Protein AF-A0A6P2ADD8-F1 (afdb_monomer_lite)

Structure (mmCIF, N/CA/C/O backbone):
data_AF-A0A6P2ADD8-F1
#
_entry.id   AF-A0A6P2ADD8-F1
#
loop_
_atom_site.group_PDB
_atom_site.id
_atom_site.type_symbol
_atom_site.label_atom_id
_atom_site.label_alt_id
_atom_site.label_comp_id
_atom_site.label_asym_id
_atom_site.label_entity_id
_atom_site.label_seq_id
_atom_site.pdbx_PDB_ins_code
_atom_site.Cartn_x
_atom_site.Cartn_y
_atom_site.Cartn_z
_atom_site.occupancy
_atom_site.B_iso_or_equiv
_atom_site.auth_seq_id
_atom_site.auth_comp_id
_atom_site.auth_asym_id
_atom_site.auth_atom_id
_atom_site.pdbx_PDB_model_num
ATOM 1 N N . MET A 1 1 ? 33.249 -9.195 16.498 1.00 42.56 1 MET A N 1
ATOM 2 C CA . MET A 1 1 ? 32.021 -8.525 15.999 1.00 42.56 1 MET A CA 1
ATOM 3 C C . MET A 1 1 ? 30.922 -8.702 17.032 1.00 42.56 1 MET A C 1
ATOM 5 O O . MET A 1 1 ? 30.836 -9.790 17.589 1.00 42.56 1 MET A O 1
ATOM 9 N N . SER A 1 2 ? 30.112 -7.681 17.341 1.00 43.19 2 SER A N 1
ATOM 10 C CA . SER A 1 2 ? 29.027 -7.894 18.307 1.00 43.19 2 SER A CA 1
ATOM 11 C C . SER A 1 2 ? 27.976 -8.811 17.675 1.00 43.19 2 SER A C 1
ATOM 13 O O . SER A 1 2 ? 27.407 -8.505 16.627 1.00 43.19 2 SER A O 1
ATOM 15 N N . ASN A 1 3 ? 27.742 -9.954 18.319 1.00 43.88 3 ASN A N 1
ATOM 16 C CA . ASN A 1 3 ? 26.771 -10.980 17.923 1.00 43.88 3 ASN A CA 1
ATOM 17 C C . ASN A 1 3 ? 25.385 -10.360 17.605 1.00 43.88 3 ASN A C 1
ATOM 19 O O . ASN A 1 3 ? 24.678 -10.784 16.699 1.00 43.88 3 ASN A O 1
ATOM 23 N N . LYS A 1 4 ? 25.076 -9.222 18.245 1.00 39.25 4 LYS A N 1
ATOM 24 C CA . LYS A 1 4 ? 23.881 -8.395 18.035 1.00 39.25 4 LYS A CA 1
ATOM 25 C C . LYS A 1 4 ? 23.697 -7.850 16.611 1.00 39.25 4 LYS A C 1
ATOM 27 O O . LYS A 1 4 ? 22.555 -7.754 16.177 1.00 39.25 4 LYS A O 1
ATOM 32 N N . LEU A 1 5 ? 24.749 -7.457 15.883 1.00 38.44 5 LEU A N 1
ATOM 33 C CA . LEU A 1 5 ? 24.585 -6.881 14.534 1.00 38.44 5 LEU A CA 1
ATOM 34 C C . LEU A 1 5 ? 24.259 -7.967 13.501 1.00 38.44 5 LEU A C 1
ATOM 36 O O . LEU A 1 5 ? 23.339 -7.795 12.703 1.00 38.44 5 LEU A O 1
ATOM 40 N N . VAL A 1 6 ? 24.956 -9.102 13.579 1.00 37.69 6 VAL A N 1
ATOM 41 C CA . VAL A 1 6 ? 24.707 -10.285 12.742 1.00 37.69 6 VAL A CA 1
ATOM 42 C C . VAL A 1 6 ? 23.327 -10.867 13.046 1.00 37.69 6 VAL A C 1
ATOM 44 O O . VAL A 1 6 ? 22.561 -11.131 12.127 1.00 37.69 6 VAL A O 1
ATOM 47 N N . GLN A 1 7 ? 22.945 -10.945 14.323 1.00 33.62 7 GLN A N 1
ATOM 48 C CA . GLN A 1 7 ? 21.612 -11.383 14.737 1.00 33.62 7 GLN A CA 1
ATOM 49 C C . GLN A 1 7 ? 20.509 -10.419 14.267 1.00 33.62 7 GLN A C 1
ATOM 51 O O . GLN A 1 7 ? 19.447 -10.866 13.858 1.00 33.62 7 GLN A O 1
ATOM 56 N N . LYS A 1 8 ? 20.757 -9.102 14.236 1.00 37.22 8 LYS A N 1
ATOM 57 C CA . LYS A 1 8 ? 19.802 -8.097 13.727 1.00 37.22 8 LYS A CA 1
ATOM 58 C C . LYS A 1 8 ? 19.642 -8.138 12.203 1.00 37.22 8 LYS A C 1
ATOM 60 O O . LYS A 1 8 ? 18.563 -7.831 11.702 1.00 37.22 8 LYS A O 1
ATOM 65 N N . ILE A 1 9 ? 20.695 -8.515 11.476 1.00 38.59 9 ILE A N 1
ATOM 66 C CA . ILE A 1 9 ? 20.648 -8.778 10.030 1.00 38.59 9 ILE A CA 1
ATOM 67 C C . ILE A 1 9 ? 19.927 -10.110 9.769 1.00 38.59 9 ILE A C 1
ATOM 69 O O . ILE A 1 9 ? 19.008 -10.141 8.961 1.00 38.59 9 ILE A O 1
ATOM 73 N N . SER A 1 10 ? 20.246 -11.168 10.519 1.00 31.08 10 SER A N 1
ATOM 74 C CA . SER A 1 10 ? 19.599 -12.486 10.421 1.00 31.08 10 SER A CA 1
ATOM 75 C C . SER A 1 10 ? 18.105 -12.436 10.762 1.00 31.08 10 SER A C 1
ATOM 77 O O . SER A 1 10 ? 17.291 -12.936 9.999 1.00 31.08 10 SER A O 1
ATOM 79 N N . LEU A 1 11 ? 17.707 -11.731 11.829 1.00 32.97 11 LEU A N 1
ATOM 80 C CA . LEU A 1 11 ? 16.297 -11.507 12.190 1.00 32.97 11 LEU A CA 1
ATOM 81 C C . LEU A 1 11 ? 15.537 -10.697 11.130 1.00 32.97 11 LEU A C 1
ATOM 83 O O . LEU A 1 11 ? 14.351 -10.922 10.921 1.00 32.97 11 LEU A O 1
ATOM 87 N N . ARG A 1 12 ? 16.211 -9.770 10.433 1.00 38.00 12 ARG A N 1
ATOM 88 C CA . ARG A 1 12 ? 15.629 -9.080 9.271 1.00 38.00 12 ARG A CA 1
ATOM 89 C C . ARG A 1 12 ? 15.464 -10.013 8.076 1.00 38.00 12 ARG A C 1
ATOM 91 O O . ARG A 1 12 ? 14.517 -9.832 7.331 1.00 38.00 12 ARG A O 1
ATOM 98 N N . LEU A 1 13 ? 16.348 -10.988 7.893 1.00 35.84 13 LEU A N 1
ATOM 99 C CA . LEU A 1 13 ? 16.267 -11.971 6.808 1.00 35.84 13 LEU A CA 1
ATOM 100 C C . LEU A 1 13 ? 15.272 -13.108 7.104 1.00 35.84 13 LEU A C 1
ATOM 102 O O . LEU A 1 13 ? 14.722 -13.679 6.170 1.00 35.84 13 LEU A O 1
ATOM 106 N N . GLN A 1 14 ? 15.029 -13.419 8.381 1.00 32.00 14 GLN A N 1
ATOM 107 C CA . GLN A 1 14 ? 14.191 -14.538 8.838 1.00 32.00 14 GLN A CA 1
ATOM 108 C C . GLN A 1 14 ? 12.729 -14.162 9.140 1.00 32.00 14 GLN A C 1
ATOM 110 O O . GLN A 1 14 ? 11.928 -15.042 9.429 1.00 32.00 14 GLN A O 1
ATOM 115 N N . GLY A 1 15 ? 12.349 -12.884 9.054 1.00 35.59 15 GLY A N 1
ATOM 116 C CA . GLY A 1 15 ? 10.972 -12.460 9.314 1.00 35.59 15 GLY A CA 1
ATOM 117 C C . GLY A 1 15 ? 10.724 -11.009 8.927 1.00 35.59 15 GLY A C 1
ATOM 118 O O . GLY A 1 15 ? 10.666 -10.125 9.781 1.00 35.59 15 GLY A O 1
ATOM 119 N N . TYR A 1 16 ? 10.517 -10.749 7.636 1.00 36.06 16 TYR A N 1
ATOM 120 C CA . TYR A 1 16 ? 9.997 -9.463 7.142 1.00 36.06 16 TYR A CA 1
ATOM 121 C C . TYR A 1 16 ? 8.472 -9.337 7.350 1.00 36.06 16 TYR A C 1
ATOM 123 O O . TYR A 1 16 ? 7.783 -8.700 6.556 1.00 36.06 16 TYR A O 1
ATOM 131 N N . ASP A 1 17 ? 7.960 -9.949 8.424 1.00 43.16 17 ASP A N 1
ATOM 132 C CA . ASP A 1 17 ? 6.577 -10.427 8.526 1.00 43.16 17 ASP A CA 1
ATOM 133 C C . ASP A 1 17 ? 5.781 -9.843 9.701 1.00 43.16 17 ASP A C 1
ATOM 135 O O . ASP A 1 17 ? 4.683 -10.289 10.003 1.00 43.16 17 ASP A O 1
ATOM 139 N N . SER A 1 18 ? 6.275 -8.784 10.356 1.00 50.72 18 SER A N 1
ATOM 140 C CA . SER A 1 18 ? 5.355 -7.960 11.155 1.00 50.72 18 SER A CA 1
ATOM 141 C C . SER A 1 18 ? 4.700 -6.937 10.237 1.00 50.72 18 SER A C 1
ATOM 143 O O . SER A 1 18 ? 5.147 -5.791 10.114 1.00 50.72 18 SER A O 1
ATOM 145 N N . LEU A 1 19 ? 3.648 -7.373 9.547 1.00 58.69 19 LEU A N 1
ATOM 146 C CA . LEU A 1 19 ? 2.631 -6.469 9.026 1.00 58.69 19 LEU A CA 1
ATOM 147 C C . LEU A 1 19 ? 2.104 -5.684 10.233 1.00 58.69 19 LEU A C 1
ATOM 149 O O . LEU A 1 19 ? 1.460 -6.228 11.122 1.00 58.69 19 LEU A O 1
ATOM 153 N N . LYS A 1 20 ? 2.517 -4.419 10.349 1.00 72.88 20 LYS A N 1
ATOM 154 C CA . LYS A 1 20 ? 2.138 -3.553 11.472 1.00 72.88 20 LYS A CA 1
ATOM 155 C C . LYS A 1 20 ? 0.858 -2.826 11.116 1.00 72.88 20 LYS A C 1
ATOM 157 O O . LYS A 1 20 ? 0.893 -1.621 10.852 1.00 72.88 20 LYS A O 1
ATOM 162 N N . ASP A 1 21 ? -0.221 -3.590 11.052 1.00 88.38 21 ASP A N 1
ATOM 163 C CA . ASP A 1 21 ? -1.559 -3.038 10.901 1.00 88.38 21 ASP A CA 1
ATOM 164 C C . ASP A 1 21 ? -1.863 -2.193 12.134 1.00 88.38 21 ASP A C 1
ATOM 166 O O . ASP A 1 21 ? -1.534 -2.574 13.260 1.00 88.38 21 ASP A O 1
ATOM 170 N N . VAL A 1 22 ? -2.402 -1.001 11.908 1.00 92.06 22 VAL A N 1
ATOM 171 C CA . VAL A 1 22 ? -2.676 -0.037 12.973 1.00 92.06 22 VAL A CA 1
ATOM 172 C C . VAL A 1 22 ? -4.105 -0.242 13.440 1.00 92.06 22 VAL A C 1
ATOM 174 O O . VAL A 1 22 ? -5.012 -0.245 12.616 1.00 92.06 22 VAL A O 1
ATOM 177 N N . VAL A 1 23 ? -4.310 -0.373 14.747 1.00 93.38 23 VAL A N 1
ATOM 178 C CA . VAL A 1 23 ? -5.648 -0.420 15.349 1.00 93.38 23 VAL A CA 1
ATOM 179 C C . VAL A 1 23 ? -5.882 0.839 16.170 1.00 93.38 23 VAL A C 1
ATOM 181 O O . VAL A 1 23 ? -5.011 1.257 16.932 1.00 93.38 23 VAL A O 1
ATOM 184 N N . ILE A 1 24 ? -7.050 1.458 16.010 1.00 92.06 24 ILE A N 1
ATOM 185 C CA . ILE A 1 24 ? -7.461 2.620 16.800 1.00 92.06 24 ILE A CA 1
ATOM 186 C C . ILE A 1 24 ? -8.838 2.323 17.392 1.00 92.06 24 ILE A C 1
ATOM 188 O O . ILE A 1 24 ? -9.859 2.458 16.719 1.00 92.06 24 ILE A O 1
ATOM 192 N N . HIS A 1 25 ? -8.854 1.877 18.649 1.00 92.31 25 HIS A N 1
ATOM 193 C CA . HIS A 1 25 ? -10.072 1.411 19.322 1.00 92.31 25 HIS A CA 1
ATOM 194 C C . HIS A 1 25 ? -11.134 2.502 19.477 1.00 92.31 25 HIS A C 1
ATOM 196 O O . HIS A 1 25 ? -12.312 2.221 19.291 1.00 92.31 25 HIS A O 1
ATOM 202 N N . GLU A 1 26 ? -10.716 3.739 19.754 1.00 90.88 26 GLU A N 1
ATOM 203 C CA . GLU A 1 26 ? -11.613 4.893 19.914 1.00 90.88 26 GLU A CA 1
ATOM 204 C C . GLU A 1 26 ? -12.510 5.116 18.689 1.00 90.88 26 GLU A C 1
ATOM 206 O O . GLU A 1 26 ? -13.702 5.364 18.834 1.00 90.88 26 GLU A O 1
ATOM 211 N N . TYR A 1 27 ? -11.958 4.929 17.487 1.00 91.62 27 TYR A N 1
ATOM 212 C CA . TYR A 1 27 ? -12.681 5.081 16.220 1.00 91.62 27 TYR A CA 1
ATOM 213 C C . TYR A 1 27 ? -13.132 3.745 15.621 1.00 91.62 27 TYR A C 1
ATOM 215 O O . TYR A 1 27 ? -13.651 3.721 14.508 1.00 91.62 27 TYR A O 1
ATOM 223 N N . LYS A 1 28 ? -12.906 2.627 16.326 1.00 94.44 28 LYS A N 1
ATOM 224 C CA . LYS A 1 28 ? -13.161 1.261 15.845 1.00 94.44 28 LYS A CA 1
ATOM 225 C C . LYS A 1 28 ? -12.618 1.015 14.431 1.00 94.44 28 LYS A C 1
ATOM 227 O O . LYS A 1 28 ? -13.332 0.542 13.549 1.00 94.44 28 LYS A O 1
ATOM 232 N N . VAL A 1 29 ? -11.344 1.339 14.200 1.00 95.50 29 VAL A N 1
ATOM 233 C CA . VAL A 1 29 ? -10.699 1.135 12.891 1.00 95.50 29 VAL A CA 1
ATOM 234 C C . VAL A 1 29 ? -9.477 0.241 12.944 1.00 95.50 29 VAL A C 1
ATOM 236 O O . VAL A 1 29 ? -8.711 0.256 13.910 1.00 95.50 29 VAL A O 1
ATOM 239 N N . ILE A 1 30 ? -9.272 -0.487 11.848 1.00 95.62 30 ILE A N 1
ATOM 240 C CA . ILE A 1 30 ? -8.058 -1.241 11.549 1.00 95.62 30 ILE A CA 1
ATOM 241 C C . ILE A 1 30 ? -7.552 -0.781 10.183 1.00 95.62 30 ILE A C 1
ATOM 243 O O . ILE A 1 30 ? -8.253 -0.882 9.180 1.00 95.62 30 ILE A O 1
ATOM 247 N N . TYR A 1 31 ? -6.326 -0.275 10.143 1.00 95.12 31 TYR A N 1
ATOM 248 C CA . TYR A 1 31 ? -5.678 0.206 8.932 1.00 95.12 31 TYR A CA 1
ATOM 249 C C . TYR A 1 31 ? -4.539 -0.728 8.518 1.00 95.12 31 TYR A C 1
ATOM 251 O O . TYR A 1 31 ? -3.503 -0.794 9.193 1.00 95.12 31 TYR A O 1
ATOM 259 N N . PHE A 1 32 ? -4.704 -1.409 7.382 1.00 94.75 32 PHE A N 1
ATOM 260 C CA . PHE A 1 32 ? -3.647 -2.231 6.795 1.00 94.75 32 PHE A CA 1
ATOM 261 C C . PHE A 1 32 ? -2.633 -1.346 6.077 1.00 94.75 32 PHE A C 1
ATOM 263 O O . PHE A 1 32 ? -2.919 -0.686 5.074 1.00 94.75 32 PHE A O 1
ATOM 270 N N . VAL A 1 33 ? -1.412 -1.320 6.606 1.00 92.75 33 VAL A N 1
ATOM 271 C CA . VAL A 1 33 ? -0.391 -0.380 6.143 1.00 92.75 33 VAL A CA 1
ATOM 272 C C . VAL A 1 33 ? 0.345 -0.940 4.933 1.00 92.75 33 VAL A C 1
ATOM 274 O O . VAL A 1 33 ? 1.317 -1.687 5.071 1.00 92.75 33 VAL A O 1
ATOM 277 N N . ILE A 1 34 ? -0.018 -0.457 3.750 1.00 93.88 34 ILE A N 1
ATOM 278 C CA . ILE A 1 34 ? 0.737 -0.709 2.522 1.00 93.88 34 ILE A CA 1
ATOM 279 C C . ILE A 1 34 ? 1.783 0.414 2.332 1.00 93.88 34 ILE A C 1
ATOM 281 O O . ILE A 1 34 ? 1.508 1.602 2.541 1.00 93.88 34 ILE A O 1
ATOM 285 N N . PRO A 1 35 ? 3.052 0.114 2.011 1.00 91.00 35 PRO A N 1
ATOM 286 C CA . PRO A 1 35 ? 4.022 1.156 1.681 1.00 91.00 35 PRO A CA 1
ATOM 287 C C . PRO A 1 35 ? 3.722 1.819 0.331 1.00 91.00 35 PRO A C 1
ATOM 289 O O . PRO A 1 35 ? 3.299 1.153 -0.608 1.00 91.00 35 PRO A O 1
ATOM 292 N N . LYS A 1 36 ? 4.062 3.114 0.218 1.00 90.25 36 LYS A N 1
ATOM 293 C CA . LYS A 1 36 ? 4.041 3.902 -1.038 1.00 90.25 36 LYS A CA 1
ATOM 294 C C . LYS A 1 36 ? 2.650 4.278 -1.584 1.00 90.25 36 LYS A C 1
ATOM 296 O O . LYS A 1 36 ? 2.565 4.828 -2.678 1.00 90.25 36 LYS A O 1
ATOM 301 N N . VAL A 1 37 ? 1.620 4.116 -0.754 1.00 89.94 37 VAL A N 1
ATOM 302 C CA . VAL A 1 37 ? 0.205 4.450 -1.015 1.00 89.94 37 VAL A CA 1
ATOM 303 C C . VAL A 1 37 ? -0.306 5.577 -0.090 1.00 89.94 37 VAL A C 1
ATOM 305 O O . VAL A 1 37 ? -1.342 5.459 0.545 1.00 89.94 37 VAL A O 1
ATOM 308 N N . ALA A 1 38 ? 0.489 6.634 0.123 1.00 85.69 38 ALA A N 1
ATOM 309 C CA . ALA A 1 38 ? 0.233 7.680 1.140 1.00 85.69 38 ALA A CA 1
ATOM 310 C C . ALA A 1 38 ? 0.193 7.214 2.612 1.00 85.69 38 ALA A C 1
ATOM 312 O O . ALA A 1 38 ? -0.269 7.939 3.494 1.00 85.69 38 ALA A O 1
ATOM 313 N N . SER A 1 39 ? 0.748 6.045 2.941 1.00 88.38 39 SER A N 1
ATOM 314 C CA . SER A 1 39 ? 0.660 5.522 4.311 1.00 88.38 39 SER A CA 1
ATOM 315 C C . SER A 1 39 ? 1.316 6.384 5.390 1.00 88.38 39 SER A C 1
ATOM 317 O O . SER A 1 39 ? 0.889 6.334 6.542 1.00 88.38 39 SER A O 1
ATOM 319 N N . SER A 1 40 ? 2.308 7.204 5.046 1.00 87.19 40 SER A N 1
ATOM 320 C CA . SER A 1 40 ? 2.865 8.205 5.963 1.00 87.19 40 SER A CA 1
ATOM 321 C C . SER A 1 40 ? 1.854 9.291 6.328 1.00 87.19 40 SER A C 1
ATOM 323 O O . SER A 1 40 ? 1.826 9.703 7.479 1.00 87.19 40 SER A O 1
ATOM 325 N N . SER A 1 41 ? 1.021 9.726 5.382 1.00 88.44 41 SER A N 1
ATOM 326 C CA . SER A 1 41 ? 0.006 10.763 5.587 1.00 88.44 41 SER A CA 1
ATOM 327 C C . SER A 1 41 ? -1.084 10.287 6.542 1.00 88.44 41 SER A C 1
ATOM 329 O O . SER A 1 41 ? -1.369 10.961 7.530 1.00 88.44 41 SER A O 1
ATOM 331 N N . VAL A 1 42 ? -1.602 9.073 6.320 1.00 89.75 42 VAL A N 1
ATOM 332 C CA . VAL A 1 42 ? -2.578 8.428 7.220 1.00 89.75 42 VAL A CA 1
ATOM 333 C C . VAL A 1 42 ? -1.983 8.232 8.619 1.00 89.75 42 VAL A C 1
ATOM 335 O O . VAL A 1 42 ? -2.619 8.532 9.625 1.00 89.75 42 VAL A O 1
ATOM 338 N N . LYS A 1 43 ? -0.716 7.803 8.711 1.00 89.31 43 LYS A N 1
ATOM 339 C CA . LYS A 1 43 ? -0.024 7.670 10.003 1.00 89.31 43 LYS A CA 1
ATOM 340 C C . LYS A 1 43 ? 0.188 9.004 10.707 1.00 89.31 43 LYS A C 1
ATOM 342 O O . LYS A 1 43 ? 0.057 9.054 11.922 1.00 89.31 43 LYS A O 1
ATOM 347 N N . THR A 1 44 ? 0.519 10.074 9.990 1.00 88.94 44 THR A N 1
ATOM 348 C CA . THR A 1 44 ? 0.633 11.413 10.587 1.00 88.94 44 THR A CA 1
ATOM 349 C C . THR A 1 44 ? -0.699 11.856 11.176 1.00 88.94 44 THR A C 1
ATOM 351 O O . THR A 1 44 ? -0.721 12.356 12.295 1.00 88.94 44 THR A O 1
ATOM 354 N N . LEU A 1 45 ? -1.808 11.611 10.475 1.00 88.44 45 LEU A N 1
ATOM 355 C CA . LEU A 1 45 ? -3.130 11.894 11.016 1.00 88.44 45 LEU A CA 1
ATOM 356 C C . LEU A 1 45 ? -3.392 11.107 12.308 1.00 88.44 45 LEU A C 1
ATOM 358 O O . LEU A 1 45 ? -3.720 11.714 13.321 1.00 88.44 45 LEU A O 1
ATOM 362 N N . PHE A 1 46 ? -3.199 9.785 12.307 1.00 88.94 46 PHE A N 1
ATOM 363 C CA . PHE A 1 46 ? -3.399 8.975 13.515 1.00 88.94 46 PHE A CA 1
ATOM 364 C C . PHE A 1 46 ? -2.461 9.357 14.655 1.00 88.94 46 PHE A C 1
ATOM 366 O O . PHE A 1 46 ? -2.865 9.316 15.811 1.00 88.94 46 PHE A O 1
ATOM 373 N N . LYS A 1 47 ? -1.225 9.758 14.348 1.00 87.88 47 LYS A N 1
ATOM 374 C CA . LYS A 1 47 ? -0.290 10.280 15.346 1.00 87.88 47 LYS A CA 1
ATOM 375 C C . LYS A 1 47 ? -0.887 11.515 16.033 1.00 87.88 47 LYS A C 1
ATOM 377 O O . LYS A 1 47 ? -0.838 11.583 17.252 1.00 87.88 47 LYS A O 1
ATOM 382 N N . ASN A 1 48 ? -1.442 12.449 15.258 1.00 87.12 48 ASN A N 1
ATOM 383 C CA . ASN A 1 48 ? -2.034 13.679 15.784 1.00 87.12 48 ASN A CA 1
ATOM 384 C C . ASN A 1 48 ? -3.331 13.408 16.559 1.00 87.12 48 ASN A C 1
ATOM 386 O O . ASN A 1 48 ? -3.532 13.991 17.614 1.00 87.12 48 ASN A O 1
ATOM 390 N N . LEU A 1 49 ? -4.190 12.510 16.064 1.00 85.31 49 LEU A N 1
ATOM 391 C CA . LEU A 1 49 ? -5.440 12.139 16.741 1.00 85.31 49 LEU A CA 1
ATOM 392 C C . LEU A 1 49 ? -5.199 11.451 18.087 1.00 85.31 49 LEU A C 1
ATOM 394 O O . LEU A 1 49 ? -5.958 11.662 19.020 1.00 85.31 49 LEU A O 1
ATOM 398 N N . LEU A 1 50 ? -4.144 10.640 18.180 1.00 86.94 50 LEU A N 1
ATOM 399 C CA . LEU A 1 50 ? -3.746 9.960 19.413 1.00 86.94 50 LEU A CA 1
ATOM 400 C C . LEU A 1 50 ? -2.821 10.799 20.309 1.00 86.94 50 LEU A C 1
ATOM 402 O O . LEU A 1 50 ? -2.319 10.270 21.298 1.00 86.94 50 LEU A O 1
ATOM 406 N N . ASP A 1 51 ? -2.532 12.048 19.930 1.00 87.69 51 ASP A N 1
ATOM 407 C CA . ASP A 1 51 ? -1.588 12.938 20.618 1.00 87.69 51 ASP A CA 1
ATOM 408 C C . ASP A 1 51 ? -0.223 12.277 20.923 1.00 87.69 51 ASP A C 1
ATOM 410 O O . ASP A 1 51 ? 0.370 12.421 21.993 1.00 87.69 51 ASP A O 1
ATOM 414 N N . ILE A 1 52 ? 0.292 11.479 19.977 1.00 85.00 52 ILE A N 1
ATOM 415 C CA . ILE A 1 52 ? 1.567 10.776 20.163 1.00 85.00 52 ILE A CA 1
ATOM 416 C C . ILE A 1 52 ? 2.717 11.704 19.791 1.00 85.00 52 ILE A C 1
ATOM 418 O O . ILE A 1 52 ? 2.960 11.954 18.607 1.00 85.00 52 ILE A O 1
ATOM 422 N N . ASP A 1 53 ? 3.516 12.112 20.772 1.00 85.38 53 ASP A N 1
ATOM 423 C CA . ASP A 1 53 ? 4.757 12.826 20.490 1.00 85.38 53 ASP A CA 1
ATOM 424 C C . ASP A 1 53 ? 5.813 11.896 19.855 1.00 85.38 53 ASP A C 1
ATOM 426 O O . ASP A 1 53 ? 6.186 10.844 20.382 1.00 85.38 53 ASP A O 1
ATOM 430 N N . SER A 1 54 ? 6.257 12.246 18.648 1.00 80.56 54 SER A N 1
ATOM 431 C CA . SER A 1 54 ? 7.215 11.463 17.859 1.00 80.56 54 SER A CA 1
ATOM 432 C C . SER A 1 54 ? 7.779 12.300 16.709 1.00 80.56 54 SER A C 1
ATOM 434 O O . SER A 1 54 ? 7.019 12.966 16.001 1.00 80.56 54 SER A O 1
ATOM 436 N N . PRO A 1 55 ? 9.086 12.217 16.409 1.00 77.00 55 PRO A N 1
ATOM 437 C CA . PRO A 1 55 ? 9.702 13.029 15.360 1.00 77.00 55 PRO A CA 1
ATOM 438 C C . PRO A 1 55 ? 9.253 12.640 13.942 1.00 77.00 55 PRO A C 1
ATOM 440 O O . PRO A 1 55 ? 9.412 13.420 13.007 1.00 77.00 55 PRO A O 1
ATOM 443 N N . SER A 1 56 ? 8.712 11.432 13.739 1.00 76.75 56 SER A N 1
ATOM 444 C CA . SER A 1 56 ? 8.295 10.956 12.417 1.00 76.75 56 SER A CA 1
ATOM 445 C C . SER A 1 56 ? 7.196 9.893 12.500 1.00 76.75 56 SER A C 1
ATOM 447 O O . SER A 1 56 ? 7.309 8.979 13.321 1.00 76.75 56 SER A O 1
ATOM 449 N N . PRO A 1 57 ? 6.203 9.887 11.584 1.00 72.25 57 PRO A N 1
ATOM 450 C CA . PRO A 1 57 ? 5.217 8.802 11.489 1.00 72.25 57 PRO A CA 1
ATOM 451 C C . PRO A 1 57 ? 5.850 7.424 11.219 1.00 72.25 57 PRO A C 1
ATOM 453 O O . PRO A 1 57 ? 5.224 6.390 11.453 1.00 72.25 57 PRO A O 1
ATOM 456 N N . HIS A 1 58 ? 7.093 7.379 10.727 1.00 73.38 58 HIS A N 1
ATOM 457 C CA . HIS A 1 58 ? 7.827 6.135 10.487 1.00 73.38 58 HIS A CA 1
ATOM 458 C C . HIS A 1 58 ? 8.443 5.529 11.753 1.00 73.38 58 HIS A C 1
ATOM 460 O O . HIS A 1 58 ? 8.700 4.324 11.779 1.00 73.38 58 HIS A O 1
ATOM 466 N N . THR A 1 59 ? 8.689 6.349 12.778 1.00 75.25 59 THR A N 1
ATOM 467 C CA . THR A 1 59 ? 9.249 5.934 14.073 1.00 75.25 59 THR A CA 1
ATOM 468 C C . THR A 1 59 ? 8.191 5.852 15.168 1.00 75.25 59 THR A C 1
ATOM 470 O O . THR A 1 59 ? 8.452 5.247 16.207 1.00 75.25 59 THR A O 1
ATOM 473 N N . THR A 1 60 ? 7.004 6.419 14.931 1.00 78.50 60 THR A N 1
ATOM 474 C CA . THR A 1 60 ? 5.857 6.337 15.838 1.00 78.50 60 THR A CA 1
ATOM 475 C C . THR A 1 60 ? 5.470 4.884 16.111 1.00 78.50 60 THR A C 1
ATOM 477 O O . THR A 1 60 ? 5.331 4.070 15.192 1.00 78.50 60 THR A O 1
ATOM 480 N N . LYS A 1 61 ? 5.278 4.563 17.393 1.00 84.31 61 LYS A N 1
ATOM 481 C CA . LYS A 1 61 ? 4.730 3.282 17.840 1.00 84.31 61 LYS A CA 1
ATOM 482 C C . LYS A 1 61 ? 3.216 3.415 17.944 1.00 84.31 61 LYS A C 1
ATOM 484 O O . LYS A 1 61 ? 2.715 3.972 18.911 1.00 84.31 61 LYS A O 1
ATOM 489 N N . PHE A 1 62 ? 2.515 2.924 16.933 1.00 87.31 62 PHE A N 1
ATOM 490 C CA . PHE A 1 62 ? 1.061 2.804 16.975 1.00 87.31 62 PHE A CA 1
ATOM 491 C C . PHE A 1 62 ? 0.649 1.527 17.711 1.00 87.31 62 PHE A C 1
ATOM 493 O O . PHE A 1 62 ? 1.424 0.562 17.693 1.00 87.31 62 PHE A O 1
ATOM 500 N N . PRO A 1 63 ? -0.560 1.482 18.296 1.00 89.31 63 PRO A N 1
ATOM 501 C CA . PRO A 1 63 ? -1.182 0.217 18.647 1.00 89.31 63 PRO A CA 1
ATOM 502 C C . PRO A 1 63 ? -1.289 -0.659 17.393 1.00 89.31 63 PRO A C 1
ATOM 504 O O . PRO A 1 63 ? -1.671 -0.186 16.318 1.00 89.31 63 PRO A O 1
ATOM 507 N N . THR A 1 64 ? -0.906 -1.925 17.525 1.00 90.00 64 THR A N 1
ATOM 508 C CA . THR A 1 64 ? -0.929 -2.898 16.429 1.00 90.00 64 THR A CA 1
ATOM 509 C C . THR A 1 64 ? -1.781 -4.095 16.792 1.00 90.00 64 THR A C 1
ATOM 511 O O . THR A 1 64 ? -1.823 -4.483 17.959 1.00 90.00 64 THR A O 1
ATOM 514 N N . LEU A 1 65 ? -2.391 -4.706 15.785 1.00 83.81 65 LEU A N 1
ATOM 515 C CA . LEU A 1 65 ? -3.200 -5.907 15.934 1.00 83.81 65 LEU A CA 1
ATOM 516 C C . LEU A 1 65 ? -2.464 -7.136 15.382 1.00 83.81 65 LEU A C 1
ATOM 518 O O . LEU A 1 65 ? -1.814 -7.058 14.342 1.00 83.81 65 LEU A O 1
ATOM 522 N N . ASP A 1 66 ? -2.596 -8.271 16.068 1.00 84.56 66 ASP A N 1
ATOM 523 C CA . ASP A 1 66 ? -2.273 -9.580 15.497 1.00 84.56 66 ASP A CA 1
ATOM 524 C C . ASP A 1 66 ? -3.400 -10.006 14.546 1.00 84.56 66 ASP A C 1
ATOM 526 O O . ASP A 1 66 ? -4.561 -10.080 14.952 1.00 84.56 66 ASP A O 1
ATOM 530 N N . ARG A 1 67 ? -3.071 -10.305 13.284 1.00 83.00 67 ARG A N 1
ATOM 531 C CA . ARG A 1 67 ? -4.058 -10.666 12.257 1.00 83.00 67 ARG A CA 1
ATOM 532 C C . ARG A 1 67 ? -4.900 -11.879 12.623 1.00 83.00 67 ARG A C 1
ATOM 534 O O . ARG A 1 67 ? -6.060 -11.935 12.225 1.00 83.00 67 ARG A O 1
ATOM 541 N N . HIS A 1 68 ? -4.369 -12.807 13.416 1.00 85.00 68 HIS A N 1
ATOM 542 C CA . HIS A 1 68 ? -5.139 -13.958 13.893 1.00 85.00 68 HIS A CA 1
ATOM 543 C C . HIS A 1 68 ? -6.327 -13.557 14.781 1.00 85.00 68 HIS A C 1
ATOM 545 O O . HIS A 1 68 ? -7.256 -14.340 14.947 1.00 85.00 68 HIS A O 1
ATOM 551 N N . LYS A 1 69 ? -6.329 -12.325 15.303 1.00 88.50 69 LYS A N 1
ATOM 552 C CA . LYS A 1 69 ? -7.396 -11.759 16.131 1.00 88.50 69 LYS A CA 1
ATOM 553 C C . LYS A 1 69 ? -8.371 -10.872 15.363 1.00 88.50 69 LYS A C 1
ATOM 555 O O . LYS A 1 69 ? -9.246 -10.275 15.976 1.00 88.50 69 LYS A O 1
ATOM 560 N N . LEU A 1 70 ? -8.261 -10.760 14.035 1.00 90.00 70 LEU A N 1
ATOM 561 C CA . LEU A 1 70 ? -9.160 -9.910 13.237 1.00 90.00 70 LEU A CA 1
ATOM 562 C C . LEU A 1 70 ? -10.646 -10.240 13.449 1.00 90.00 70 LEU A C 1
ATOM 564 O O . LEU A 1 70 ? -11.475 -9.331 13.454 1.00 90.00 70 LEU A O 1
ATOM 568 N N . SER A 1 71 ? -10.978 -11.515 13.670 1.00 90.88 71 SER A N 1
ATOM 569 C CA . SER A 1 71 ? -12.346 -11.973 13.940 1.00 90.88 71 SER A CA 1
ATOM 570 C C . SER A 1 71 ? -12.914 -11.492 15.279 1.00 90.88 71 SER A C 1
ATOM 572 O O . SER A 1 71 ? -14.128 -11.506 15.449 1.00 90.88 71 SER A O 1
ATOM 574 N N . GLU A 1 72 ? -12.071 -11.051 16.220 1.00 94.69 72 GLU A N 1
ATOM 575 C CA . GLU A 1 72 ? -12.500 -10.471 17.503 1.00 94.69 72 GLU A CA 1
ATOM 576 C C . GLU A 1 72 ? -13.057 -9.043 17.342 1.00 94.69 72 GLU A C 1
ATOM 578 O O . GLU A 1 72 ? -13.669 -8.514 18.266 1.00 94.69 72 GLU A O 1
ATOM 583 N N . TYR A 1 73 ? -12.886 -8.427 16.163 1.00 95.38 73 TYR A N 1
ATOM 584 C CA . TYR A 1 73 ? -13.289 -7.048 15.864 1.00 95.38 73 TYR A CA 1
ATOM 585 C C . TYR A 1 73 ? -14.278 -6.979 14.681 1.00 95.38 73 TYR A C 1
ATOM 587 O O . TYR A 1 73 ? -13.992 -6.344 13.654 1.00 95.38 73 TYR A O 1
ATOM 595 N N . PRO A 1 74 ? -15.444 -7.649 14.765 1.00 95.00 74 PRO A N 1
ATOM 596 C CA . PRO A 1 74 ? -16.407 -7.695 13.665 1.00 95.00 74 PRO A CA 1
ATOM 597 C C . PRO A 1 74 ? -17.032 -6.325 13.367 1.00 95.00 74 PRO A C 1
ATOM 599 O O . PRO A 1 74 ? -17.395 -6.064 12.227 1.00 95.00 74 PRO A O 1
ATOM 602 N N . ASP A 1 75 ? -17.110 -5.438 14.361 1.00 95.00 75 ASP A N 1
ATOM 603 C CA . ASP A 1 75 ? -17.694 -4.097 14.259 1.00 95.00 75 ASP A CA 1
ATOM 604 C C . ASP A 1 75 ? -16.676 -3.000 13.900 1.00 95.00 75 ASP A C 1
ATOM 606 O O . ASP A 1 75 ? -17.042 -1.828 13.822 1.00 95.00 75 ASP A O 1
ATOM 610 N N . TYR A 1 76 ? -15.404 -3.357 13.686 1.00 96.44 76 TYR A N 1
ATOM 611 C CA . TYR A 1 76 ? -14.368 -2.401 13.297 1.00 96.44 76 TYR A CA 1
ATOM 612 C C . TYR A 1 76 ? -14.318 -2.264 11.781 1.00 96.44 76 TYR A C 1
ATOM 614 O O . TYR A 1 76 ? -14.254 -3.276 11.078 1.00 96.44 76 TYR A O 1
ATOM 622 N N . LEU A 1 77 ? -14.232 -1.026 11.290 1.00 96.81 77 LEU A N 1
ATOM 623 C CA . LEU A 1 77 ? -13.952 -0.760 9.883 1.00 96.81 77 LEU A CA 1
ATOM 624 C C . LEU A 1 77 ? -12.498 -1.132 9.575 1.00 96.81 77 LEU A C 1
ATOM 626 O O . LEU A 1 77 ? -11.560 -0.513 10.087 1.00 96.81 77 LEU A O 1
ATOM 630 N N . LYS A 1 78 ? -12.308 -2.122 8.707 1.00 96.50 78 LYS A N 1
ATOM 631 C CA . LYS A 1 78 ? -10.999 -2.557 8.223 1.00 96.50 78 LYS A CA 1
ATOM 632 C C . LYS A 1 78 ? -10.757 -1.913 6.867 1.00 96.50 78 LYS A C 1
ATOM 634 O O . LYS A 1 78 ? -11.532 -2.125 5.941 1.00 96.50 78 LYS A O 1
ATOM 639 N N . PHE A 1 79 ? -9.701 -1.124 6.722 1.00 96.94 79 PHE A N 1
ATOM 640 C CA . PHE A 1 79 ? -9.459 -0.410 5.472 1.00 96.94 79 PHE A CA 1
ATOM 641 C C . PHE A 1 79 ? -7.987 -0.364 5.076 1.00 96.94 79 PHE A C 1
ATOM 643 O O . PHE A 1 79 ? -7.082 -0.546 5.896 1.00 96.94 79 PHE A O 1
ATOM 650 N N . CYS A 1 80 ? -7.743 -0.095 3.800 1.00 96.38 80 CYS A N 1
ATOM 651 C CA . CYS A 1 80 ? -6.415 0.178 3.270 1.00 96.38 80 CYS A CA 1
ATOM 652 C C . CYS A 1 80 ? -6.474 1.171 2.109 1.00 96.38 80 CYS A C 1
ATOM 654 O O . CYS A 1 80 ? -7.550 1.519 1.626 1.00 96.38 80 CYS A O 1
ATOM 656 N N . PHE A 1 81 ? -5.295 1.580 1.647 1.00 96.50 81 PHE A N 1
ATOM 657 C CA . PHE A 1 81 ? -5.133 2.267 0.372 1.00 96.50 81 PHE A CA 1
ATOM 658 C C . PHE A 1 81 ? -4.251 1.437 -0.555 1.00 96.50 81 PHE A C 1
ATOM 660 O O . PHE A 1 81 ? -3.278 0.833 -0.098 1.00 96.50 81 PHE A O 1
ATOM 667 N N . VAL A 1 82 ? -4.570 1.434 -1.841 1.00 97.19 82 VAL A N 1
ATOM 668 C CA . VAL A 1 82 ? -3.755 0.856 -2.916 1.00 97.19 82 VAL A CA 1
ATOM 669 C C . VAL A 1 82 ? -3.346 1.950 -3.899 1.00 97.19 82 VAL A C 1
ATOM 671 O O . VAL A 1 82 ? -3.833 3.075 -3.825 1.00 97.19 82 VAL A O 1
ATOM 674 N N . ARG A 1 83 ? -2.371 1.671 -4.758 1.00 95.38 83 ARG A N 1
ATOM 675 C CA . ARG A 1 83 ? -1.897 2.589 -5.803 1.00 95.38 83 ARG A CA 1
ATOM 676 C C . ARG A 1 83 ? -1.616 1.812 -7.073 1.00 95.38 83 ARG A C 1
ATOM 678 O O . ARG A 1 83 ? -1.184 0.659 -6.988 1.00 95.38 83 ARG A O 1
ATOM 685 N N . ASN A 1 84 ? -1.775 2.472 -8.215 1.00 95.69 84 ASN A N 1
ATOM 686 C CA . ASN A 1 84 ? -1.395 1.964 -9.520 1.00 95.69 84 ASN A CA 1
ATOM 687 C C . ASN A 1 84 ? 0.015 1.330 -9.428 1.00 95.69 84 ASN A C 1
ATOM 689 O O . ASN A 1 84 ? 0.956 1.999 -8.973 1.00 95.69 84 ASN A O 1
ATOM 693 N N . PRO A 1 85 ? 0.185 0.039 -9.784 1.00 96.62 85 PRO A N 1
ATOM 694 C CA . PRO A 1 85 ? 1.445 -0.671 -9.567 1.00 96.62 85 PRO A CA 1
ATOM 695 C C . PRO A 1 85 ? 2.651 -0.030 -10.260 1.00 96.62 85 PRO A C 1
ATOM 697 O O . PRO A 1 85 ? 3.732 0.034 -9.663 1.00 96.62 85 PRO A O 1
ATOM 700 N N . TRP A 1 86 ? 2.464 0.516 -11.466 1.00 96.25 86 TRP A N 1
ATOM 701 C CA . TRP A 1 86 ? 3.520 1.206 -12.205 1.00 96.25 86 TRP A CA 1
ATOM 702 C C . TRP A 1 86 ? 3.975 2.476 -11.486 1.00 96.25 86 TRP A C 1
ATOM 704 O O . TRP A 1 86 ? 5.180 2.683 -11.295 1.00 96.25 86 TRP A O 1
ATOM 714 N N . ASP A 1 87 ? 3.030 3.295 -11.022 1.00 94.50 87 ASP A N 1
ATOM 715 C CA . ASP A 1 87 ? 3.324 4.510 -10.257 1.00 94.50 87 ASP A CA 1
ATOM 716 C C . ASP A 1 87 ? 3.941 4.192 -8.884 1.00 94.50 87 ASP A C 1
ATOM 718 O O . ASP A 1 87 ? 4.904 4.823 -8.428 1.00 94.50 87 ASP A O 1
ATOM 722 N N . ARG A 1 88 ? 3.442 3.148 -8.215 1.00 95.19 88 ARG A N 1
ATOM 723 C CA . ARG A 1 88 ? 3.975 2.692 -6.928 1.00 95.19 88 ARG A CA 1
ATOM 724 C C . ARG A 1 88 ? 5.443 2.279 -7.044 1.00 95.19 88 ARG A C 1
ATOM 726 O O . ARG A 1 88 ? 6.236 2.634 -6.161 1.00 95.19 88 ARG A O 1
ATOM 733 N N . LEU A 1 89 ? 5.822 1.587 -8.122 1.00 95.94 89 LEU A N 1
ATOM 734 C CA . LEU A 1 89 ? 7.203 1.168 -8.359 1.00 95.94 89 LEU A CA 1
ATOM 735 C C . LEU A 1 89 ? 8.131 2.359 -8.651 1.00 95.94 89 LEU A C 1
ATOM 737 O O . LEU A 1 89 ? 9.214 2.439 -8.062 1.00 95.94 89 LEU A O 1
ATOM 741 N N . VAL A 1 90 ? 7.691 3.336 -9.453 1.00 94.56 90 VAL A N 1
ATOM 742 C CA . VAL A 1 90 ? 8.424 4.601 -9.675 1.00 94.56 90 VAL A CA 1
ATOM 743 C C . VAL A 1 90 ? 8.620 5.352 -8.355 1.00 94.56 90 VAL A C 1
ATOM 745 O O . VAL A 1 90 ? 9.739 5.749 -8.009 1.00 94.56 90 VAL A O 1
ATOM 748 N N . SER A 1 91 ? 7.569 5.476 -7.540 1.00 91.81 91 SER A N 1
ATOM 749 C CA . SER A 1 91 ? 7.678 6.113 -6.225 1.00 91.81 91 SER A CA 1
ATOM 750 C C . SER A 1 91 ? 8.635 5.364 -5.292 1.00 91.81 91 SER A C 1
ATOM 752 O O . SER A 1 91 ? 9.327 5.989 -4.476 1.00 91.81 91 SER A O 1
ATOM 754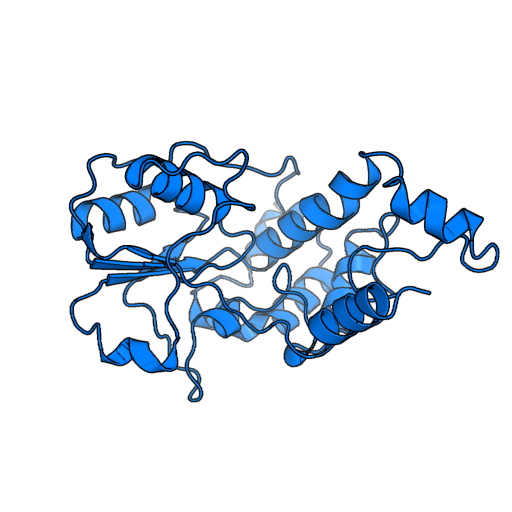 N N . CYS A 1 92 ? 8.694 4.029 -5.372 1.00 91.88 92 CYS A N 1
ATOM 755 C CA . CYS A 1 92 ? 9.683 3.227 -4.656 1.00 91.88 92 CYS A CA 1
ATOM 756 C C . CYS A 1 92 ? 11.103 3.565 -5.125 1.00 91.88 92 CYS A C 1
ATOM 758 O O . CYS A 1 92 ? 11.941 3.909 -4.288 1.00 91.88 92 CYS A O 1
ATOM 760 N N . TYR A 1 93 ? 11.350 3.555 -6.437 1.00 91.62 93 TYR A N 1
ATOM 761 C CA . TYR A 1 93 ? 12.649 3.867 -7.030 1.00 91.62 93 TYR A CA 1
ATOM 762 C C . TYR A 1 93 ? 13.180 5.232 -6.576 1.00 91.62 93 TYR A C 1
ATOM 764 O O . TYR A 1 93 ? 14.256 5.326 -5.980 1.00 91.62 93 TYR A O 1
ATOM 772 N N . PHE A 1 94 ? 12.398 6.300 -6.738 1.00 88.38 94 PHE A N 1
ATOM 773 C CA . PHE A 1 94 ? 12.842 7.632 -6.323 1.00 88.38 94 PHE A CA 1
ATOM 774 C C . PHE A 1 94 ? 13.052 7.734 -4.813 1.00 88.38 94 PHE A C 1
ATOM 776 O O . PHE A 1 94 ? 13.992 8.380 -4.352 1.00 88.38 94 PHE A O 1
ATOM 783 N N . SER A 1 95 ? 12.213 7.062 -4.027 1.00 83.19 95 SER A N 1
ATOM 784 C CA . SER A 1 95 ? 12.281 7.119 -2.570 1.00 83.19 95 SER A CA 1
ATOM 785 C C . SER A 1 95 ? 13.397 6.284 -1.948 1.00 83.19 95 SER A C 1
ATOM 787 O O . SER A 1 95 ? 13.758 6.596 -0.815 1.00 83.19 95 SER A O 1
ATOM 789 N N . LYS A 1 96 ? 13.847 5.207 -2.599 1.00 81.12 96 LYS A N 1
ATOM 790 C CA . LYS A 1 96 ? 14.782 4.214 -2.032 1.00 81.12 96 LYS A CA 1
ATOM 791 C C . LYS A 1 96 ? 16.110 4.123 -2.766 1.00 81.12 96 LYS A C 1
ATOM 793 O O . LYS A 1 96 ? 17.088 3.664 -2.196 1.00 81.12 96 LYS A O 1
ATOM 798 N N . ILE A 1 97 ? 16.138 4.533 -4.029 1.00 81.69 97 ILE A N 1
ATOM 799 C CA . ILE A 1 97 ? 17.327 4.450 -4.873 1.00 81.69 97 ILE A CA 1
ATOM 800 C C . ILE A 1 97 ? 17.899 5.852 -5.074 1.00 81.69 97 ILE A C 1
ATOM 802 O O . ILE A 1 97 ? 19.043 6.106 -4.708 1.00 81.69 97 ILE A O 1
ATOM 806 N N . LYS A 1 98 ? 17.092 6.803 -5.567 1.00 79.38 98 LYS A N 1
ATOM 807 C CA . LYS A 1 98 ? 17.585 8.161 -5.876 1.00 79.38 98 LYS A CA 1
ATOM 808 C C . LYS A 1 98 ? 17.683 9.097 -4.674 1.00 79.38 98 LYS A C 1
ATOM 810 O O . LYS A 1 98 ? 18.661 9.830 -4.558 1.00 79.38 98 LYS A O 1
ATOM 815 N N . LYS A 1 99 ? 16.719 9.072 -3.750 1.00 68.38 99 LYS A N 1
ATOM 816 C CA . LYS A 1 99 ? 16.787 9.895 -2.529 1.00 68.38 99 LYS A CA 1
ATOM 817 C C . LYS A 1 99 ? 17.994 9.526 -1.661 1.00 68.38 99 LYS A C 1
ATOM 819 O O . LYS A 1 99 ? 18.650 10.413 -1.124 1.00 68.38 99 LYS A O 1
ATOM 824 N N . ASP A 1 100 ? 18.310 8.238 -1.602 1.00 57.22 100 ASP A N 1
ATOM 825 C CA . ASP A 1 100 ? 19.445 7.711 -0.848 1.00 57.22 100 ASP A CA 1
ATOM 826 C C . ASP A 1 100 ? 20.793 7.925 -1.572 1.00 57.22 100 ASP A C 1
ATOM 828 O O . ASP A 1 100 ? 21.833 7.966 -0.924 1.00 57.22 100 ASP A O 1
ATOM 832 N N . TYR A 1 101 ? 20.791 8.130 -2.897 1.00 52.09 101 TYR A N 1
ATOM 833 C CA . TYR A 1 101 ? 21.965 8.588 -3.655 1.00 52.09 101 TYR A CA 1
ATOM 834 C C . TYR A 1 101 ? 22.310 10.059 -3.359 1.00 52.09 101 TYR A C 1
ATOM 836 O O . TYR A 1 101 ? 23.472 10.397 -3.148 1.00 52.09 101 TYR A O 1
ATOM 844 N N . ASN A 1 102 ? 21.299 10.935 -3.312 1.00 48.62 102 ASN A N 1
ATOM 845 C CA . ASN A 1 102 ? 21.489 12.379 -3.113 1.00 48.62 102 ASN A CA 1
ATOM 846 C C . ASN A 1 102 ? 21.847 12.759 -1.663 1.00 48.62 102 ASN A C 1
ATOM 848 O O . ASN A 1 102 ? 22.410 13.826 -1.420 1.00 48.62 102 ASN A O 1
ATOM 852 N N . LEU A 1 103 ? 21.548 11.892 -0.694 1.00 50.75 103 LEU A N 1
ATOM 853 C CA . LEU A 1 103 ? 22.029 11.994 0.683 1.00 50.75 103 LEU A CA 1
ATOM 854 C C . LEU A 1 103 ? 23.381 11.272 0.781 1.00 50.75 103 LEU A C 1
ATOM 856 O O . LEU A 1 103 ? 23.440 10.131 1.222 1.00 50.75 103 LEU A O 1
ATOM 860 N N . ASN A 1 104 ? 24.445 11.927 0.303 1.00 43.28 104 ASN A N 1
ATOM 861 C CA . ASN A 1 104 ? 25.836 11.453 0.309 1.00 43.28 104 ASN A CA 1
ATOM 862 C C . ASN A 1 104 ? 26.145 10.436 1.427 1.00 43.28 104 ASN A C 1
ATOM 864 O O . ASN A 1 104 ? 26.173 10.805 2.598 1.00 43.28 104 ASN A O 1
ATOM 868 N N . ILE A 1 105 ? 26.399 9.186 1.015 1.00 45.84 105 ILE A N 1
ATOM 869 C CA . ILE A 1 105 ? 27.002 8.067 1.755 1.00 45.84 105 ILE A CA 1
ATOM 870 C C . ILE A 1 105 ? 26.729 8.117 3.262 1.00 45.84 105 ILE A C 1
ATOM 872 O O . ILE A 1 105 ? 27.509 8.686 4.029 1.00 45.84 105 ILE A O 1
ATOM 876 N N . ASP A 1 106 ? 25.652 7.440 3.676 1.00 49.31 106 ASP A N 1
ATOM 877 C CA . ASP A 1 106 ? 25.453 6.993 5.056 1.00 49.31 106 ASP A CA 1
ATOM 878 C C . ASP A 1 106 ? 26.816 6.612 5.642 1.00 49.31 106 ASP A C 1
ATOM 880 O O . ASP A 1 106 ? 27.545 5.782 5.086 1.00 49.31 106 ASP A O 1
ATOM 884 N N . THR A 1 107 ? 27.191 7.247 6.746 1.00 44.22 107 THR A N 1
ATOM 885 C CA . THR A 1 107 ? 28.447 7.032 7.467 1.00 44.22 107 THR A CA 1
ATOM 886 C C . THR A 1 107 ? 28.729 5.537 7.678 1.00 44.22 107 THR A C 1
ATOM 888 O O . THR A 1 107 ? 29.882 5.130 7.775 1.00 44.22 107 THR A O 1
ATOM 891 N N . ARG A 1 108 ? 27.688 4.693 7.669 1.00 44.53 108 ARG A N 1
ATOM 892 C CA . ARG A 1 108 ? 27.752 3.225 7.720 1.00 44.53 108 ARG A CA 1
ATOM 893 C C . ARG A 1 108 ? 28.273 2.553 6.449 1.00 44.53 108 ARG A C 1
ATOM 895 O O . ARG A 1 108 ? 28.970 1.553 6.568 1.00 44.53 108 ARG A O 1
ATOM 902 N N . VAL A 1 109 ? 27.977 3.082 5.262 1.00 45.47 109 VAL A N 1
ATOM 903 C CA . VAL A 1 109 ? 28.532 2.613 3.979 1.00 45.47 109 VAL A CA 1
ATOM 904 C C . VAL A 1 109 ? 30.011 2.988 3.887 1.00 45.47 109 VAL A C 1
ATOM 906 O O . VAL A 1 109 ? 30.825 2.134 3.552 1.00 45.47 109 VAL A O 1
ATOM 909 N N . ARG A 1 110 ? 30.385 4.206 4.306 1.00 43.34 110 ARG A N 1
ATOM 910 C CA . ARG A 1 110 ? 31.797 4.611 4.470 1.00 43.34 110 ARG A CA 1
ATOM 911 C C . ARG A 1 110 ? 32.534 3.726 5.479 1.00 43.34 110 ARG A C 1
ATOM 913 O O . ARG A 1 110 ? 33.652 3.303 5.213 1.00 43.34 110 ARG A O 1
ATOM 920 N N . LEU A 1 111 ? 31.902 3.395 6.608 1.00 43.72 111 LEU A N 1
ATOM 921 C CA . LEU A 1 111 ? 32.478 2.505 7.621 1.00 43.72 111 LEU A CA 1
ATOM 922 C C . LEU A 1 111 ? 32.611 1.060 7.108 1.00 43.72 111 LEU A C 1
ATOM 924 O O . LEU A 1 111 ? 33.619 0.412 7.362 1.00 43.72 111 LEU A O 1
ATOM 928 N N . ALA A 1 112 ? 31.631 0.562 6.348 1.00 47.25 112 ALA A N 1
ATOM 929 C CA . ALA A 1 112 ? 31.697 -0.749 5.703 1.00 47.25 112 ALA A CA 1
ATOM 930 C C . ALA A 1 112 ? 32.799 -0.813 4.627 1.00 47.25 112 ALA A C 1
ATOM 932 O O . ALA A 1 112 ? 33.522 -1.803 4.565 1.00 47.25 112 ALA A O 1
ATOM 933 N N . GLN A 1 113 ? 32.980 0.256 3.842 1.00 43.88 113 GLN A N 1
ATOM 934 C CA . GLN A 1 113 ? 34.055 0.391 2.850 1.00 43.88 113 GLN A CA 1
ATOM 935 C C . GLN A 1 113 ? 35.449 0.486 3.496 1.00 43.88 113 GLN A C 1
ATOM 937 O O . GLN A 1 113 ? 36.393 -0.113 2.991 1.00 43.88 113 GLN A O 1
ATOM 942 N N . LEU A 1 114 ? 35.579 1.188 4.629 1.00 45.12 114 LEU A N 1
ATOM 943 C CA . LEU A 1 114 ? 36.833 1.294 5.390 1.00 45.12 114 LEU A CA 1
ATOM 944 C C . LEU A 1 114 ? 37.232 -0.024 6.069 1.00 45.12 114 LEU A C 1
ATOM 946 O O . LEU A 1 114 ? 38.417 -0.321 6.183 1.00 45.12 114 LEU A O 1
ATOM 950 N N . LEU A 1 115 ? 36.256 -0.813 6.527 1.00 47.34 115 LEU A N 1
ATOM 951 C CA . LEU A 1 115 ? 36.504 -2.084 7.214 1.00 47.34 115 LEU A CA 1
ATOM 952 C C . LEU A 1 115 ? 36.658 -3.275 6.250 1.00 47.34 115 LEU A C 1
ATOM 954 O O . LEU A 1 115 ? 37.206 -4.298 6.656 1.00 47.34 115 LEU A O 1
ATOM 958 N N . GLN A 1 116 ? 36.182 -3.169 5.001 1.00 48.31 116 GLN A N 1
ATOM 959 C CA . GLN A 1 116 ? 36.295 -4.209 3.964 1.00 48.31 116 GLN A CA 1
ATOM 960 C C . GLN A 1 116 ? 36.583 -3.591 2.575 1.00 48.31 116 GLN A C 1
ATOM 962 O O . GLN A 1 116 ? 35.666 -3.414 1.770 1.00 48.31 116 GLN A O 1
ATOM 967 N N . PRO A 1 117 ? 37.859 -3.298 2.253 1.00 44.53 117 PRO A N 1
ATOM 968 C CA . PRO A 1 117 ? 38.253 -2.607 1.017 1.00 44.53 117 PRO A CA 1
ATOM 969 C C . PRO A 1 117 ? 37.893 -3.330 -0.295 1.00 44.53 117 PRO A C 1
ATOM 971 O O . PRO A 1 117 ? 37.839 -2.698 -1.347 1.00 44.53 117 PRO A O 1
ATOM 974 N N . SER A 1 118 ? 37.618 -4.639 -0.254 1.00 47.91 118 SER A N 1
ATOM 975 C CA . SER A 1 118 ? 37.192 -5.441 -1.414 1.00 47.91 118 SER A CA 1
ATOM 976 C C . SER A 1 118 ? 35.705 -5.291 -1.778 1.00 47.91 118 SER A C 1
ATOM 978 O O . SER A 1 118 ? 35.272 -5.811 -2.804 1.00 47.91 118 SER A O 1
ATOM 980 N N . LEU A 1 119 ? 34.916 -4.577 -0.965 1.00 45.69 119 LEU A N 1
ATOM 981 C CA . LEU A 1 119 ? 33.486 -4.291 -1.176 1.00 45.69 119 LEU A CA 1
ATOM 982 C C . LEU A 1 119 ? 33.235 -2.856 -1.670 1.00 45.69 119 LEU A C 1
ATOM 984 O O . LEU A 1 119 ? 32.173 -2.269 -1.432 1.00 45.69 119 LEU A O 1
ATOM 988 N N . SER A 1 120 ? 34.205 -2.270 -2.367 1.00 38.81 120 SER A N 1
ATOM 989 C CA . SER A 1 120 ? 34.088 -0.974 -3.033 1.00 38.81 120 SER A CA 1
ATOM 990 C C . SER A 1 120 ? 33.046 -1.038 -4.164 1.00 38.81 120 SER A C 1
ATOM 992 O O . SER A 1 120 ? 33.352 -1.294 -5.320 1.00 38.81 120 SER A O 1
ATOM 994 N N . GLY A 1 121 ? 31.771 -0.835 -3.804 1.00 41.03 121 GLY A N 1
ATOM 995 C CA . GLY A 1 121 ? 30.662 -0.635 -4.748 1.00 41.03 121 GLY A CA 1
ATOM 996 C C . GLY A 1 121 ? 29.320 -1.290 -4.400 1.00 41.03 121 GLY A C 1
ATOM 997 O O . GLY A 1 121 ? 28.365 -1.101 -5.143 1.00 41.03 121 GLY A O 1
ATOM 998 N N . LYS A 1 122 ? 29.196 -2.061 -3.307 1.00 43.56 122 LYS A N 1
ATOM 999 C CA . LYS A 1 122 ? 28.008 -2.915 -3.078 1.00 43.56 122 LYS A CA 1
ATOM 1000 C C . LYS A 1 122 ? 27.444 -2.834 -1.660 1.00 43.56 122 LYS A C 1
ATOM 1002 O O . LYS A 1 122 ? 27.503 -3.805 -0.912 1.00 43.56 122 LYS A O 1
ATOM 1007 N N . VAL A 1 123 ? 26.871 -1.694 -1.278 1.00 39.41 123 VAL A N 1
ATOM 1008 C CA . VAL A 1 123 ? 26.086 -1.613 -0.034 1.00 39.41 123 VAL A CA 1
ATOM 1009 C C . VAL A 1 123 ? 24.794 -0.845 -0.290 1.00 39.41 123 VAL A C 1
ATOM 1011 O O . VAL A 1 123 ? 24.721 0.366 -0.111 1.00 39.41 123 VAL A O 1
ATOM 1014 N N . SER A 1 124 ? 23.772 -1.571 -0.735 1.00 42.38 124 SER A N 1
ATOM 1015 C CA . SER A 1 124 ? 22.382 -1.126 -0.661 1.00 42.38 124 SER A CA 1
ATOM 1016 C C . SER A 1 124 ? 21.800 -1.513 0.695 1.00 42.38 124 SER A C 1
ATOM 1018 O O . SER A 1 124 ? 22.143 -2.545 1.269 1.00 42.38 124 SER A O 1
ATOM 1020 N N . TRP A 1 125 ? 20.920 -0.672 1.233 1.00 46.72 125 TRP A N 1
ATOM 1021 C CA . TRP A 1 125 ? 20.186 -0.892 2.492 1.00 46.72 125 TRP A CA 1
ATOM 1022 C C . TRP A 1 125 ? 19.206 -2.064 2.411 1.00 46.72 125 TRP A C 1
ATOM 1024 O O . TRP A 1 125 ? 18.667 -2.493 3.435 1.00 46.72 125 TRP A O 1
ATOM 1034 N N . LEU A 1 126 ? 18.942 -2.542 1.197 1.00 51.22 126 LEU A N 1
ATOM 1035 C CA . LEU A 1 126 ? 18.174 -3.741 0.937 1.00 51.22 126 LEU A CA 1
ATOM 1036 C C . LEU A 1 126 ? 19.127 -4.944 0.898 1.00 51.22 126 LEU A C 1
ATOM 1038 O O . LEU A 1 126 ? 20.206 -4.841 0.319 1.00 51.22 126 LEU A O 1
ATOM 1042 N N . PRO A 1 127 ? 18.743 -6.107 1.446 1.00 54.19 127 PRO A N 1
ATOM 1043 C CA . PRO A 1 127 ? 19.580 -7.308 1.449 1.00 54.19 127 PRO A CA 1
ATOM 1044 C C . PRO A 1 127 ? 19.748 -7.950 0.056 1.00 54.19 127 PRO A C 1
ATOM 1046 O O . PRO A 1 127 ? 20.066 -9.133 -0.031 1.00 54.19 127 PRO A O 1
ATOM 1049 N N . TYR A 1 128 ? 19.530 -7.201 -1.031 1.00 59.34 128 TYR A N 1
ATOM 1050 C CA . TYR A 1 128 ? 19.695 -7.666 -2.405 1.00 59.34 128 TYR A CA 1
ATOM 1051 C C . TYR A 1 128 ? 20.943 -7.011 -2.999 1.00 59.34 128 TYR A C 1
ATOM 1053 O O . TYR A 1 128 ? 20.901 -5.826 -3.332 1.00 59.34 128 TYR A O 1
ATOM 1061 N N . PRO A 1 129 ? 22.040 -7.767 -3.183 1.00 58.72 1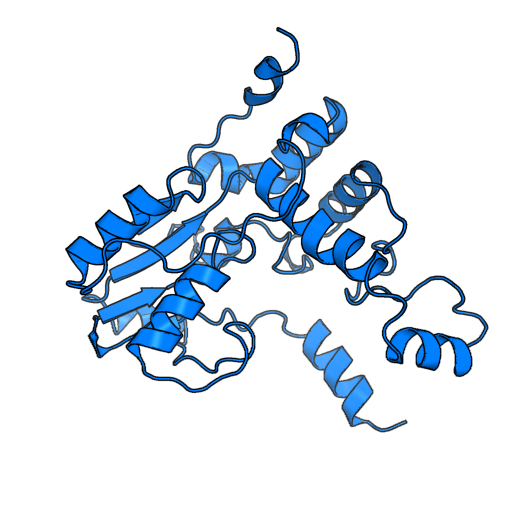29 PRO A N 1
ATOM 1062 C CA . PRO A 1 129 ? 23.265 -7.258 -3.799 1.00 58.72 129 PRO A CA 1
ATOM 1063 C C . PRO A 1 129 ? 23.071 -6.675 -5.209 1.00 58.72 129 PRO A C 1
ATOM 1065 O O . PRO A 1 129 ? 23.938 -5.946 -5.680 1.00 58.72 129 PRO A O 1
ATOM 1068 N N . VAL A 1 130 ? 21.958 -7.009 -5.878 1.00 67.62 130 VAL A N 1
ATOM 1069 C CA . VAL A 1 130 ? 21.609 -6.540 -7.228 1.00 67.62 130 VAL A CA 1
ATOM 1070 C C . VAL A 1 130 ? 21.050 -5.111 -7.249 1.00 67.62 130 VAL A C 1
ATOM 1072 O O . VAL A 1 130 ? 21.273 -4.383 -8.211 1.00 67.62 130 VAL A O 1
ATOM 1075 N N . ILE A 1 131 ? 20.376 -4.664 -6.182 1.00 74.12 131 ILE A N 1
ATOM 1076 C CA . ILE A 1 131 ? 19.800 -3.314 -6.120 1.00 74.12 131 ILE A CA 1
ATOM 1077 C C . ILE A 1 131 ? 20.873 -2.356 -5.606 1.00 74.12 131 ILE A C 1
ATOM 1079 O O . ILE A 1 131 ? 21.409 -2.582 -4.528 1.00 74.12 131 ILE A O 1
ATOM 1083 N N . ASN A 1 132 ? 21.169 -1.274 -6.327 1.00 75.25 132 ASN A N 1
ATOM 1084 C CA . ASN A 1 132 ? 22.169 -0.276 -5.929 1.00 75.25 132 ASN A CA 1
ATOM 1085 C C . ASN A 1 132 ? 21.730 1.150 -6.301 1.00 75.25 132 ASN A C 1
ATOM 1087 O O . ASN A 1 132 ? 20.837 1.333 -7.120 1.00 75.25 132 ASN A O 1
ATOM 1091 N N . SER A 1 133 ? 22.344 2.172 -5.699 1.00 74.69 133 SER A N 1
ATOM 1092 C CA . SER A 1 133 ? 21.914 3.569 -5.863 1.00 74.69 133 SER A CA 1
ATOM 1093 C C . SER A 1 133 ? 22.248 4.187 -7.229 1.00 74.69 133 SER A C 1
ATOM 1095 O O . SER A 1 133 ? 21.647 5.197 -7.605 1.00 74.69 133 SER A O 1
ATOM 1097 N N . GLN A 1 134 ? 23.163 3.585 -7.993 1.00 78.38 134 GLN A N 1
ATOM 1098 C CA . GLN A 1 134 ? 23.544 4.048 -9.330 1.00 78.38 134 GLN A CA 1
ATOM 1099 C C . GLN A 1 134 ? 22.617 3.506 -10.424 1.00 78.38 134 GLN A C 1
ATOM 1101 O O . GLN A 1 134 ? 22.539 4.120 -11.485 1.00 78.38 134 GLN A O 1
ATOM 1106 N N . MET A 1 135 ? 21.883 2.419 -10.165 1.00 84.50 135 MET A N 1
ATOM 1107 C CA . MET A 1 135 ? 21.073 1.755 -11.185 1.00 84.50 135 MET A CA 1
ATOM 1108 C C . MET A 1 135 ? 20.000 2.677 -11.783 1.00 84.50 135 MET A C 1
ATOM 1110 O O . MET A 1 135 ? 19.413 3.530 -11.099 1.00 84.50 135 MET A O 1
ATOM 1114 N N . SER A 1 136 ? 19.749 2.503 -13.074 1.00 91.38 136 SER A N 1
ATOM 1115 C CA . SER A 1 136 ? 18.643 3.096 -13.824 1.00 91.38 136 SER A CA 1
ATOM 1116 C C . SER A 1 136 ? 17.293 2.540 -13.361 1.00 91.38 136 SER A C 1
ATOM 1118 O O . SER A 1 136 ? 17.218 1.558 -12.620 1.00 91.38 136 SER A O 1
ATOM 1120 N N . PHE A 1 137 ? 16.203 3.187 -13.776 1.00 93.62 137 PHE A N 1
ATOM 1121 C CA . PHE A 1 137 ? 14.867 2.675 -13.484 1.00 93.62 137 PHE A CA 1
ATOM 1122 C C . PHE A 1 137 ? 14.610 1.339 -14.196 1.00 93.62 137 PHE A C 1
ATOM 1124 O O . PHE A 1 137 ? 14.091 0.415 -13.582 1.00 93.62 137 PHE A O 1
ATOM 1131 N N . THR A 1 138 ? 15.067 1.199 -15.442 1.00 95.00 138 THR A N 1
ATOM 1132 C CA . THR A 1 138 ? 14.975 -0.044 -16.216 1.00 95.00 138 THR A CA 1
ATOM 1133 C C . THR A 1 138 ? 15.647 -1.216 -15.494 1.00 95.00 138 THR A C 1
ATOM 1135 O O . THR A 1 138 ? 15.018 -2.247 -15.278 1.00 95.00 138 THR A O 1
ATOM 1138 N N . GLU A 1 139 ? 16.894 -1.054 -15.036 1.00 91.62 139 GLU A N 1
ATOM 1139 C CA . GLU A 1 139 ? 17.596 -2.092 -14.259 1.00 91.62 139 GLU A CA 1
ATOM 1140 C C . GLU A 1 139 ? 16.870 -2.420 -12.948 1.00 91.62 139 GLU A C 1
ATOM 1142 O O . GLU A 1 139 ? 16.876 -3.564 -12.496 1.00 91.62 139 GLU A O 1
ATOM 1147 N N . PHE A 1 140 ? 16.234 -1.422 -12.327 1.00 93.69 140 PHE A N 1
ATOM 1148 C CA . PHE A 1 140 ? 15.449 -1.626 -11.114 1.00 93.69 140 PHE A CA 1
ATOM 1149 C C . PHE A 1 140 ? 14.183 -2.455 -11.375 1.00 93.69 140 PHE A C 1
ATOM 1151 O O . PHE A 1 140 ? 13.870 -3.322 -10.561 1.00 93.69 140 PHE A O 1
ATOM 1158 N N . VAL A 1 141 ? 13.495 -2.246 -12.504 1.00 96.00 141 VAL A N 1
ATOM 1159 C CA . VAL A 1 141 ? 12.341 -3.066 -12.916 1.00 96.00 141 VAL A CA 1
ATOM 1160 C C . VAL A 1 141 ? 12.750 -4.531 -13.065 1.00 96.00 141 VAL A C 1
ATOM 1162 O O . VAL A 1 141 ? 12.126 -5.388 -12.442 1.00 96.00 141 VAL A O 1
ATOM 1165 N N . TYR A 1 142 ? 13.830 -4.812 -13.802 1.00 93.38 142 TYR A N 1
ATOM 1166 C CA . TYR A 1 142 ? 14.348 -6.178 -13.957 1.00 93.38 142 TYR A CA 1
ATOM 1167 C C . TYR A 1 142 ? 14.695 -6.814 -12.610 1.00 93.38 142 TYR A C 1
ATOM 1169 O O . TYR A 1 142 ? 14.230 -7.907 -12.294 1.00 93.38 142 TYR A O 1
ATOM 1177 N N . ALA A 1 143 ? 15.435 -6.093 -11.763 1.00 89.69 143 ALA A N 1
ATOM 1178 C CA . ALA A 1 143 ? 15.813 -6.594 -10.448 1.00 89.69 143 ALA A CA 1
ATOM 1179 C C . ALA A 1 143 ? 14.596 -6.920 -9.565 1.00 89.69 143 ALA A C 1
ATOM 1181 O O . ALA A 1 143 ? 14.619 -7.904 -8.832 1.00 89.69 143 ALA A O 1
ATOM 1182 N N . VAL A 1 144 ? 13.535 -6.107 -9.607 1.00 92.19 144 VAL A N 1
ATOM 1183 C CA . VAL A 1 144 ? 12.304 -6.352 -8.838 1.00 92.19 144 VAL A CA 1
ATOM 1184 C C . VAL A 1 144 ? 11.502 -7.524 -9.402 1.00 92.19 144 VAL A C 1
ATOM 1186 O O . VAL A 1 144 ? 10.938 -8.295 -8.620 1.00 92.19 144 VAL A O 1
ATOM 1189 N N . ALA A 1 145 ? 11.463 -7.675 -10.726 1.00 93.75 145 ALA A N 1
ATOM 1190 C CA . ALA A 1 145 ? 10.788 -8.784 -11.389 1.00 93.75 145 ALA A CA 1
ATOM 1191 C C . ALA A 1 145 ? 11.434 -10.139 -11.055 1.00 93.75 145 ALA A C 1
ATOM 1193 O O . ALA A 1 145 ? 10.721 -11.103 -10.784 1.00 93.75 145 ALA A O 1
ATOM 1194 N N . ASP A 1 146 ? 12.766 -10.179 -10.970 1.00 89.62 146 ASP A N 1
ATOM 1195 C CA . ASP A 1 146 ? 13.531 -11.388 -10.646 1.00 89.62 146 ASP A CA 1
ATOM 1196 C C . ASP A 1 146 ? 13.440 -11.802 -9.168 1.00 89.62 146 ASP A C 1
ATOM 1198 O O . ASP A 1 146 ? 13.740 -12.946 -8.813 1.00 89.62 146 ASP A O 1
ATOM 1202 N N . ILE A 1 147 ? 13.046 -10.893 -8.267 1.00 86.50 147 ILE A N 1
ATOM 1203 C CA . ILE A 1 147 ? 12.918 -11.197 -6.837 1.00 86.50 147 ILE A CA 1
ATOM 1204 C C . ILE A 1 147 ? 11.574 -11.903 -6.576 1.00 86.50 147 ILE A C 1
ATOM 1206 O O . ILE A 1 147 ? 10.516 -11.284 -6.738 1.00 86.50 147 ILE A O 1
ATOM 1210 N N . PRO A 1 148 ? 11.581 -13.153 -6.060 1.00 88.94 148 PRO A N 1
ATOM 1211 C CA . PRO A 1 148 ? 10.351 -13.862 -5.714 1.00 88.94 148 PRO A CA 1
ATOM 1212 C C . PRO A 1 148 ? 9.506 -13.087 -4.698 1.00 88.94 148 PRO A C 1
ATOM 1214 O O . PRO A 1 148 ? 10.052 -12.488 -3.771 1.00 88.94 148 PRO A O 1
ATOM 1217 N N . GLU A 1 149 ? 8.177 -13.168 -4.803 1.00 88.19 149 GLU A N 1
ATOM 1218 C CA . GLU A 1 149 ? 7.239 -12.439 -3.930 1.00 88.19 149 GLU A CA 1
ATOM 1219 C C . GLU A 1 149 ? 7.518 -12.649 -2.432 1.00 88.19 149 GLU A C 1
ATOM 1221 O O . GLU A 1 149 ? 7.593 -11.689 -1.663 1.00 88.19 149 GLU A O 1
ATOM 1226 N N . SER A 1 150 ? 7.775 -13.897 -2.025 1.00 84.81 150 SER A N 1
ATOM 1227 C CA . SER A 1 150 ? 8.097 -14.267 -0.636 1.00 84.81 150 SER A CA 1
ATOM 1228 C C . SER A 1 150 ? 9.372 -13.607 -0.111 1.00 84.81 150 SER A C 1
ATOM 1230 O O . SER A 1 150 ? 9.538 -13.420 1.095 1.00 84.81 150 SER A O 1
ATOM 1232 N N . LYS A 1 151 ? 10.271 -13.226 -1.020 1.00 84.12 151 LYS A N 1
ATOM 1233 C CA . LYS A 1 151 ? 11.528 -12.551 -0.723 1.00 84.12 151 LYS A CA 1
ATOM 1234 C C . LYS A 1 151 ? 11.476 -11.066 -1.028 1.00 84.12 151 LYS A C 1
ATOM 1236 O O . LYS A 1 151 ? 12.468 -10.422 -0.734 1.00 84.12 151 LYS A O 1
ATOM 1241 N N . ALA A 1 152 ? 10.405 -10.508 -1.588 1.00 86.12 152 ALA A N 1
ATOM 1242 C CA . ALA A 1 152 ? 10.345 -9.100 -1.970 1.00 86.12 152 ALA A CA 1
ATOM 1243 C C . ALA A 1 152 ? 10.254 -8.180 -0.743 1.00 86.12 152 ALA A C 1
ATOM 1245 O O . ALA A 1 152 ? 9.502 -8.460 0.199 1.00 86.12 152 ALA A O 1
ATOM 1246 N N . ASP A 1 153 ? 10.988 -7.061 -0.749 1.00 87.69 153 ASP A N 1
ATOM 1247 C CA . ASP A 1 153 ? 10.849 -6.035 0.287 1.00 87.69 153 ASP A CA 1
ATOM 1248 C C . ASP A 1 153 ? 9.490 -5.347 0.145 1.00 87.69 153 ASP A C 1
ATOM 1250 O O . ASP A 1 153 ? 9.001 -5.075 -0.951 1.00 87.69 153 ASP A O 1
ATOM 1254 N N . LYS A 1 154 ? 8.880 -5.021 1.282 1.00 87.81 154 LYS A N 1
ATOM 1255 C CA . LYS A 1 154 ? 7.536 -4.442 1.361 1.00 87.81 154 LYS A CA 1
ATOM 1256 C C . LYS A 1 154 ? 7.292 -3.199 0.488 1.00 87.81 154 LYS A C 1
ATOM 1258 O O . LYS A 1 154 ? 6.138 -2.889 0.210 1.00 87.81 154 LYS A O 1
ATOM 1263 N N . HIS A 1 155 ? 8.327 -2.444 0.111 1.00 89.81 155 HIS A N 1
ATOM 1264 C CA . HIS A 1 155 ? 8.162 -1.239 -0.709 1.00 89.81 155 HIS A CA 1
ATOM 1265 C C . HIS A 1 155 ? 7.900 -1.543 -2.189 1.00 89.81 155 HIS A C 1
ATOM 1267 O O . HIS A 1 155 ? 7.348 -0.679 -2.865 1.00 89.81 155 HIS A O 1
ATOM 1273 N N . PHE A 1 156 ? 8.255 -2.742 -2.660 1.00 92.19 156 PHE A N 1
ATOM 1274 C CA . PHE A 1 156 ? 8.002 -3.207 -4.028 1.00 92.19 156 PHE A CA 1
ATOM 1275 C C . PHE A 1 156 ? 7.309 -4.580 -4.092 1.00 92.19 156 PHE A C 1
ATOM 1277 O O . PHE A 1 156 ? 7.001 -5.053 -5.176 1.00 92.19 156 PHE A O 1
ATOM 1284 N N . ARG A 1 157 ? 7.022 -5.227 -2.958 1.00 94.19 157 ARG A N 1
ATOM 1285 C CA . ARG A 1 157 ? 6.142 -6.407 -2.881 1.00 94.19 157 ARG A CA 1
ATOM 1286 C C . ARG A 1 157 ? 4.731 -6.067 -3.368 1.00 94.19 157 ARG A C 1
ATOM 1288 O O . ARG A 1 157 ? 4.273 -4.949 -3.103 1.00 94.19 157 ARG A O 1
ATOM 1295 N N . SER A 1 158 ? 4.039 -7.007 -4.010 1.00 96.94 158 SER A N 1
ATOM 1296 C CA . SER A 1 158 ? 2.645 -6.828 -4.450 1.00 96.94 158 SER A CA 1
ATOM 1297 C C . SER A 1 158 ? 1.720 -6.470 -3.288 1.00 96.94 158 SER A C 1
ATOM 1299 O O . SER A 1 158 ? 1.868 -6.974 -2.171 1.00 96.94 158 SER A O 1
ATOM 1301 N N . GLN A 1 159 ? 0.780 -5.568 -3.534 1.00 97.06 159 GLN A N 1
ATOM 1302 C CA . GLN A 1 159 ? -0.099 -4.967 -2.534 1.00 97.06 159 GLN A CA 1
ATOM 1303 C C . GLN A 1 159 ? -1.122 -5.965 -1.995 1.00 97.06 159 GLN A C 1
ATOM 1305 O O . GLN A 1 159 ? -1.389 -5.951 -0.794 1.00 97.06 159 GLN A O 1
ATOM 1310 N N . TYR A 1 160 ? -1.619 -6.884 -2.827 1.00 96.25 160 TYR A N 1
ATOM 1311 C CA . TYR A 1 160 ? -2.560 -7.919 -2.394 1.00 96.25 160 TYR A CA 1
ATOM 1312 C C . TYR A 1 160 ? -2.002 -8.756 -1.235 1.00 96.25 160 TYR A C 1
ATOM 1314 O O . TYR A 1 160 ? -2.741 -9.106 -0.323 1.00 96.25 160 TYR A O 1
ATOM 1322 N N . THR A 1 161 ? -0.682 -8.988 -1.196 1.00 94.00 161 THR A N 1
ATOM 1323 C CA . THR A 1 161 ? -0.030 -9.782 -0.135 1.00 94.00 161 THR A CA 1
ATOM 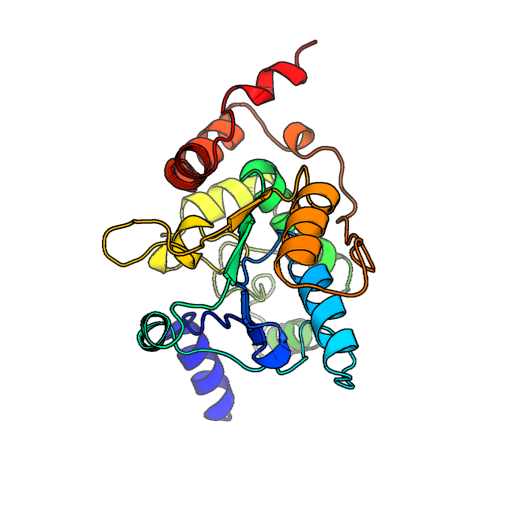1324 C C . THR A 1 161 ? -0.202 -9.180 1.260 1.00 94.00 161 THR A C 1
ATOM 1326 O O . THR A 1 161 ? -0.036 -9.868 2.263 1.00 94.00 161 THR A O 1
ATOM 1329 N N . PHE A 1 162 ? -0.543 -7.892 1.342 1.00 93.12 162 PHE A N 1
ATOM 1330 C CA . PHE A 1 162 ? -0.801 -7.204 2.598 1.00 93.12 162 PHE A CA 1
ATOM 1331 C C . PHE A 1 162 ? -2.253 -7.341 3.048 1.00 93.12 162 PHE A C 1
ATOM 1333 O O . PHE A 1 162 ? -2.522 -7.074 4.213 1.00 93.12 162 PHE A O 1
ATOM 1340 N N . ILE A 1 163 ? -3.191 -7.706 2.178 1.00 94.44 163 ILE A N 1
ATOM 1341 C CA . ILE A 1 163 ? -4.628 -7.538 2.443 1.00 94.44 163 ILE A CA 1
ATOM 1342 C C . ILE A 1 163 ? -5.488 -8.722 2.003 1.00 94.44 163 ILE A C 1
ATOM 1344 O O . ILE A 1 163 ? -6.710 -8.635 2.087 1.00 94.44 163 ILE A O 1
ATOM 1348 N N . THR A 1 164 ? -4.878 -9.821 1.566 1.00 92.75 164 THR A N 1
ATOM 1349 C CA . THR A 1 164 ? -5.581 -11.083 1.333 1.00 92.75 164 THR A CA 1
ATOM 1350 C C . THR A 1 164 ? -5.331 -12.083 2.455 1.00 92.75 164 THR A C 1
ATOM 1352 O O . THR A 1 164 ? -4.254 -12.094 3.054 1.00 92.75 164 THR A O 1
ATOM 1355 N N . ASP A 1 165 ? -6.310 -12.941 2.720 1.00 88.75 165 ASP A N 1
ATOM 1356 C CA . ASP A 1 165 ? -6.143 -14.116 3.575 1.00 88.75 165 ASP A CA 1
ATOM 1357 C C . ASP A 1 165 ? -5.408 -15.263 2.848 1.00 88.75 165 ASP A C 1
ATOM 1359 O O . ASP A 1 165 ? -4.924 -15.112 1.721 1.00 88.75 165 ASP A O 1
ATOM 1363 N N . SER A 1 166 ? -5.299 -16.421 3.506 1.00 85.25 166 SER A N 1
ATOM 1364 C CA . SER A 1 166 ? -4.662 -17.623 2.951 1.00 85.25 166 SER A CA 1
ATOM 1365 C C . SER A 1 166 ? -5.403 -18.226 1.754 1.00 85.25 166 SER A C 1
ATOM 1367 O O . SER A 1 166 ? -4.801 -18.985 0.999 1.00 85.25 166 SER A O 1
ATOM 1369 N N . GLU A 1 167 ? -6.683 -17.900 1.574 1.00 88.00 167 GLU A N 1
ATOM 1370 C CA . GLU A 1 167 ? -7.496 -18.318 0.426 1.00 88.00 167 GLU A CA 1
ATOM 1371 C C . GLU A 1 167 ? -7.427 -17.291 -0.717 1.00 88.00 167 GLU A C 1
ATOM 1373 O O . GLU A 1 167 ? -7.963 -17.503 -1.805 1.00 88.00 167 GLU A O 1
ATOM 1378 N N . GLY A 1 168 ? -6.719 -16.178 -0.503 1.00 87.06 168 GLY A N 1
ATOM 1379 C CA . GLY A 1 168 ? -6.541 -15.116 -1.481 1.00 87.06 168 GLY A CA 1
ATOM 1380 C C . GLY A 1 168 ? -7.713 -14.137 -1.549 1.00 87.06 168 GLY A C 1
ATOM 1381 O O . GLY A 1 168 ? -7.759 -13.351 -2.501 1.00 87.06 168 GLY A O 1
ATOM 1382 N N . LYS A 1 169 ? -8.628 -14.163 -0.571 1.00 91.50 169 LYS A N 1
ATOM 1383 C CA . LYS A 1 169 ? -9.774 -13.254 -0.470 1.00 91.50 169 LYS A CA 1
ATOM 1384 C C . LYS A 1 169 ? -9.379 -11.967 0.247 1.00 91.50 169 LYS A C 1
ATOM 1386 O O . LYS A 1 169 ? -8.601 -11.984 1.197 1.00 91.50 169 LYS A O 1
ATOM 1391 N N . LEU A 1 170 ? -9.924 -10.841 -0.212 1.00 95.69 170 LEU A N 1
ATOM 1392 C CA . LEU A 1 170 ? -9.703 -9.530 0.398 1.00 95.69 170 LEU A CA 1
ATOM 1393 C C . LEU A 1 170 ? -10.287 -9.471 1.818 1.00 95.69 170 LEU A C 1
ATOM 1395 O O . LEU A 1 170 ? -11.438 -9.838 2.046 1.00 95.69 170 LEU A O 1
ATOM 1399 N N . ILE A 1 171 ? -9.467 -8.988 2.749 1.00 94.81 171 ILE A N 1
ATOM 1400 C CA . ILE A 1 171 ? -9.794 -8.774 4.164 1.00 94.81 171 ILE A CA 1
ATOM 1401 C C . ILE A 1 171 ? -10.436 -7.394 4.431 1.00 94.81 171 ILE A C 1
ATOM 1403 O O . ILE A 1 171 ? -11.325 -7.331 5.280 1.00 94.81 171 ILE A O 1
ATOM 1407 N N . PRO A 1 172 ? -10.000 -6.277 3.804 1.00 96.19 172 PRO A N 1
ATOM 1408 C CA . PRO A 1 172 ? -10.563 -4.958 4.093 1.00 96.19 172 PRO A CA 1
ATOM 1409 C C . PRO A 1 172 ? -12.037 -4.834 3.692 1.00 96.19 172 PRO A C 1
ATOM 1411 O O . PRO A 1 172 ? -12.436 -5.286 2.623 1.00 96.19 172 PRO A O 1
ATOM 1414 N N . ASP A 1 173 ? -12.803 -4.117 4.511 1.00 96.31 173 ASP A N 1
ATOM 1415 C CA . ASP A 1 173 ? -14.171 -3.677 4.216 1.00 96.31 173 ASP A CA 1
ATOM 1416 C C . ASP A 1 173 ? -14.185 -2.486 3.239 1.00 96.31 173 ASP A C 1
ATOM 1418 O O . ASP A 1 173 ? -15.187 -2.215 2.577 1.00 96.31 173 ASP A O 1
ATOM 1422 N N . PHE A 1 174 ? -13.077 -1.738 3.173 1.00 97.19 174 PHE A N 1
ATOM 1423 C CA . PHE A 1 174 ? -12.896 -0.604 2.271 1.00 97.19 174 PHE A CA 1
ATOM 1424 C C . PHE A 1 174 ? -11.469 -0.555 1.713 1.00 97.19 174 PHE A C 1
ATOM 1426 O O . PHE A 1 174 ? -10.489 -0.598 2.462 1.00 97.19 174 PHE A O 1
ATOM 1433 N N . ILE A 1 175 ? -11.353 -0.412 0.395 1.00 97.56 175 ILE A N 1
ATOM 1434 C CA . ILE A 1 175 ? -10.085 -0.226 -0.311 1.00 97.56 175 ILE A CA 1
ATOM 1435 C C . ILE A 1 175 ? -10.184 1.106 -1.046 1.00 97.56 175 ILE A C 1
ATOM 1437 O O . ILE A 1 175 ? -10.955 1.220 -1.990 1.00 97.56 175 ILE A O 1
ATOM 1441 N N . GLY A 1 176 ? -9.437 2.104 -0.578 1.00 96.19 176 GLY A N 1
ATOM 1442 C CA . GLY A 1 176 ? -9.298 3.375 -1.285 1.00 96.19 176 GLY A CA 1
ATOM 1443 C C . GLY A 1 176 ? -8.133 3.346 -2.268 1.00 96.19 176 GLY A C 1
ATOM 1444 O O . GLY A 1 176 ? -7.180 2.579 -2.100 1.00 96.19 176 GLY A O 1
ATOM 1445 N N . HIS A 1 177 ? -8.153 4.246 -3.239 1.00 95.25 177 HIS A N 1
ATOM 1446 C CA . HIS A 1 177 ? -7.117 4.390 -4.252 1.00 95.25 177 HIS A CA 1
ATOM 1447 C C . HIS A 1 177 ? -6.311 5.658 -3.996 1.00 95.25 177 HIS A C 1
ATOM 1449 O O . HIS A 1 177 ? -6.833 6.718 -3.656 1.00 95.25 177 HIS A O 1
ATOM 1455 N N . PHE A 1 178 ? -4.993 5.565 -4.144 1.00 93.25 178 PHE A N 1
ATOM 1456 C CA . PHE A 1 178 ? -4.094 6.707 -4.000 1.00 93.25 178 PHE A CA 1
ATOM 1457 C C . PHE A 1 178 ? -4.410 7.799 -5.030 1.00 93.25 178 PHE A C 1
ATOM 1459 O O . PHE A 1 178 ? -4.239 8.985 -4.756 1.00 93.25 178 PHE A O 1
ATOM 1466 N N . GLU A 1 179 ? -4.901 7.397 -6.198 1.00 91.44 179 GLU A N 1
ATOM 1467 C CA . GLU A 1 179 ? -5.323 8.274 -7.287 1.00 91.44 179 GLU A CA 1
ATOM 1468 C C . GLU A 1 179 ? -6.508 9.173 -6.881 1.00 91.44 179 GLU A C 1
ATOM 1470 O O . GLU A 1 179 ? -6.591 10.323 -7.311 1.00 91.44 179 GLU A O 1
ATOM 1475 N N . THR A 1 180 ? -7.372 8.686 -5.987 1.00 91.38 180 THR A N 1
ATOM 1476 C CA . THR A 1 180 ? -8.563 9.368 -5.448 1.00 91.38 180 THR A CA 1
ATOM 1477 C C . THR A 1 180 ? -8.468 9.600 -3.938 1.00 91.38 180 THR A C 1
ATOM 1479 O O . THR A 1 180 ? -9.480 9.766 -3.255 1.00 91.38 180 THR A O 1
ATOM 1482 N N . LEU A 1 181 ? -7.238 9.683 -3.412 1.00 89.75 181 LEU A N 1
ATOM 1483 C CA . LEU A 1 181 ? -6.927 9.623 -1.982 1.00 89.75 181 LEU A CA 1
ATOM 1484 C C . LEU A 1 181 ? -7.811 10.517 -1.105 1.00 89.75 181 LEU A C 1
ATOM 1486 O O . LEU A 1 181 ? -8.314 10.049 -0.091 1.00 89.75 181 LEU A O 1
ATOM 1490 N N . ASN A 1 182 ? -8.008 11.789 -1.465 1.00 89.00 182 ASN A N 1
ATOM 1491 C CA . ASN A 1 182 ? -8.807 12.710 -0.647 1.00 89.00 182 ASN A CA 1
ATOM 1492 C C . ASN A 1 182 ? -10.294 12.332 -0.616 1.00 89.00 182 ASN A C 1
ATOM 1494 O O . ASN A 1 182 ? -10.916 12.423 0.439 1.00 89.00 182 ASN A O 1
ATOM 1498 N N . ALA A 1 183 ? -10.857 11.889 -1.743 1.00 90.94 183 ALA A N 1
ATOM 1499 C CA . ALA A 1 183 ? -12.261 11.487 -1.823 1.00 90.94 183 ALA A CA 1
ATOM 1500 C C . ALA A 1 183 ? -12.513 10.185 -1.044 1.00 90.94 183 ALA A C 1
ATOM 1502 O O . ALA A 1 183 ? -13.450 10.091 -0.245 1.00 90.94 183 ALA A O 1
ATOM 1503 N N . ASP A 1 184 ? -11.624 9.206 -1.202 1.00 93.38 184 ASP A N 1
ATOM 1504 C CA . ASP A 1 184 ? -11.714 7.933 -0.486 1.00 93.38 184 ASP A CA 1
ATOM 1505 C C . ASP A 1 184 ? -11.455 8.108 1.010 1.00 93.38 184 ASP A C 1
ATOM 1507 O O . ASP A 1 184 ? -12.127 7.509 1.852 1.00 93.38 184 ASP A O 1
ATOM 1511 N N . PHE A 1 185 ? -10.523 8.992 1.367 1.00 91.00 185 PHE A N 1
ATOM 1512 C CA . PHE A 1 185 ? -10.271 9.332 2.756 1.00 91.00 185 PHE A CA 1
ATOM 1513 C C . PHE A 1 185 ? -11.465 10.049 3.401 1.00 91.00 185 PHE A C 1
ATOM 1515 O O . PHE A 1 185 ? -11.849 9.690 4.514 1.00 91.00 185 PHE A O 1
ATOM 1522 N N . ALA A 1 186 ? -12.112 10.985 2.700 1.00 90.94 186 ALA A N 1
ATOM 1523 C CA . ALA A 1 186 ? -13.335 11.630 3.180 1.00 90.94 186 ALA A CA 1
ATOM 1524 C C . ALA A 1 186 ? -14.459 10.609 3.451 1.00 90.94 186 ALA A C 1
ATOM 1526 O O . ALA A 1 186 ? -15.173 10.722 4.449 1.00 90.94 186 ALA A O 1
ATOM 1527 N N . THR A 1 187 ? -14.562 9.562 2.626 1.00 91.94 187 THR A N 1
ATOM 1528 C CA . THR A 1 187 ? -15.504 8.451 2.842 1.00 91.94 187 THR A CA 1
ATOM 1529 C C . THR A 1 187 ? -15.202 7.688 4.135 1.00 91.94 187 THR A C 1
ATOM 1531 O O . THR A 1 187 ? -16.116 7.373 4.901 1.00 91.94 187 THR A O 1
ATOM 1534 N N . ILE A 1 188 ? -13.924 7.412 4.422 1.00 91.94 188 ILE A N 1
ATOM 1535 C CA . ILE A 1 188 ? -13.507 6.778 5.683 1.00 91.94 188 ILE A CA 1
ATOM 1536 C C . ILE A 1 188 ? -13.846 7.682 6.870 1.00 91.94 188 ILE A C 1
ATOM 1538 O O . ILE A 1 188 ? -14.463 7.214 7.823 1.00 91.94 188 ILE A O 1
ATOM 1542 N N . VAL A 1 189 ? -13.501 8.971 6.798 1.00 89.62 189 VAL A N 1
ATOM 1543 C CA . VAL A 1 189 ? -13.786 9.967 7.845 1.00 89.62 189 VAL A CA 1
ATOM 1544 C C . VAL A 1 189 ? -15.270 9.996 8.188 1.00 89.62 189 VAL A C 1
ATOM 1546 O O . VAL A 1 189 ? -15.619 9.934 9.366 1.00 89.62 189 VAL A O 1
ATOM 1549 N N . GLN A 1 190 ? -16.137 10.040 7.172 1.00 88.56 190 GLN A N 1
ATOM 1550 C CA . GLN A 1 190 ? -17.585 10.038 7.357 1.00 88.56 190 GLN A CA 1
ATOM 1551 C C . GLN A 1 190 ? -18.069 8.764 8.061 1.00 88.56 190 GLN A C 1
ATOM 1553 O O . GLN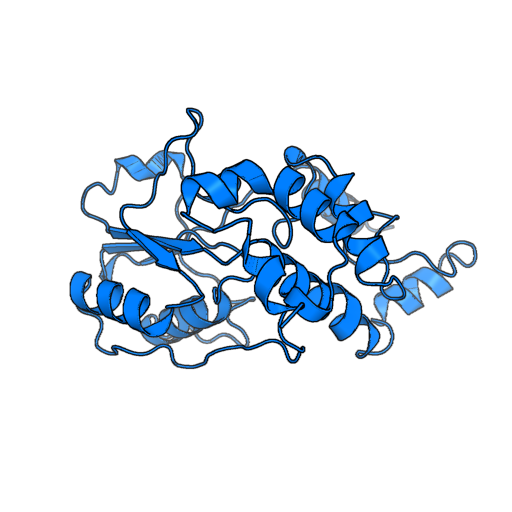 A 1 190 ? -18.918 8.842 8.946 1.00 88.56 190 GLN A O 1
ATOM 1558 N N . LYS A 1 191 ? -17.523 7.596 7.699 1.00 88.44 191 LYS A N 1
ATOM 1559 C CA . LYS A 1 191 ? -17.902 6.307 8.304 1.00 88.44 191 LYS A CA 1
ATOM 1560 C C . LYS A 1 191 ? -17.542 6.214 9.785 1.00 88.44 191 LYS A C 1
ATOM 1562 O O . LYS A 1 191 ? -18.268 5.567 10.531 1.00 88.44 191 LYS A O 1
ATOM 1567 N N . ILE A 1 192 ? -16.431 6.822 10.196 1.00 88.25 192 ILE A N 1
ATOM 1568 C CA . ILE A 1 192 ? -15.868 6.635 11.545 1.00 88.25 192 ILE A CA 1
ATOM 1569 C C . ILE A 1 192 ? -16.019 7.870 12.441 1.00 88.25 192 ILE A C 1
ATOM 1571 O O . ILE A 1 192 ? -15.571 7.857 13.583 1.00 88.25 192 ILE A O 1
ATOM 1575 N N . GLY A 1 193 ? -16.640 8.937 11.928 1.00 85.81 193 GLY A N 1
ATOM 1576 C CA . GLY A 1 193 ? -16.912 10.160 12.681 1.00 85.81 193 GLY A CA 1
ATOM 1577 C C . GLY A 1 193 ? -15.664 10.979 13.018 1.00 85.81 193 GLY A C 1
ATOM 1578 O O . GLY A 1 193 ? -15.635 11.636 14.056 1.00 85.81 193 GLY A O 1
ATOM 1579 N N . LEU A 1 194 ? -14.624 10.939 12.176 1.00 80.88 194 LEU A N 1
ATOM 1580 C CA . LEU A 1 194 ? -13.427 11.756 12.399 1.00 80.88 194 LEU A CA 1
ATOM 1581 C C . LEU A 1 194 ? -13.721 13.258 12.198 1.00 80.88 194 LEU A C 1
ATOM 1583 O O . LEU A 1 194 ? -14.501 13.624 11.320 1.00 80.88 194 LEU A O 1
ATOM 1587 N N . PRO A 1 195 ? -13.046 14.155 12.943 1.00 73.06 195 PRO A N 1
ATOM 1588 C CA . PRO A 1 195 ? -13.315 15.594 12.890 1.00 73.06 195 PRO A CA 1
ATOM 1589 C C . PRO A 1 195 ? -12.722 16.307 11.661 1.00 73.06 195 PRO A C 1
ATOM 1591 O O . PRO A 1 195 ? -13.008 17.483 11.452 1.00 73.06 195 PRO A O 1
ATOM 1594 N N . THR A 1 196 ? -11.884 15.641 10.853 1.00 73.06 196 THR A N 1
ATOM 1595 C CA . THR A 1 196 ? -11.232 16.241 9.673 1.00 73.06 196 THR A CA 1
ATOM 1596 C C . THR A 1 196 ? -11.499 15.434 8.403 1.00 73.06 196 THR A C 1
ATOM 1598 O O . THR A 1 196 ? -11.160 14.253 8.381 1.00 73.06 196 THR A O 1
ATOM 1601 N N . PRO A 1 197 ? -12.029 16.048 7.325 1.00 68.94 197 PRO A N 1
ATOM 1602 C CA . PRO A 1 197 ? -12.272 15.363 6.053 1.00 68.94 197 PRO A CA 1
ATOM 1603 C C . PRO A 1 197 ? -11.004 15.164 5.216 1.00 68.94 197 PRO A C 1
ATOM 1605 O O . PRO A 1 197 ? -10.998 14.331 4.316 1.00 68.94 197 PRO A O 1
ATOM 1608 N N . ASN A 1 198 ? -9.929 15.906 5.507 1.00 72.38 198 ASN A N 1
ATOM 1609 C CA . ASN A 1 198 ? -8.736 15.956 4.665 1.00 72.38 198 ASN A CA 1
ATOM 1610 C C . ASN A 1 198 ? -7.501 15.402 5.380 1.00 72.38 198 ASN A C 1
ATOM 1612 O O . ASN A 1 198 ? -7.331 15.567 6.594 1.00 72.38 198 ASN A O 1
ATOM 1616 N N . LEU A 1 199 ? -6.600 14.799 4.601 1.00 77.94 199 LEU A N 1
ATOM 1617 C CA . LEU A 1 199 ? -5.280 14.409 5.084 1.00 77.94 199 LEU A CA 1
ATOM 1618 C C . LEU A 1 199 ? -4.390 15.650 5.267 1.00 77.94 199 LEU A C 1
ATOM 1620 O O . LEU A 1 199 ? -4.372 16.526 4.405 1.00 77.94 199 LEU A O 1
ATOM 1624 N N . PRO A 1 200 ? -3.594 15.719 6.349 1.00 66.19 200 PRO A N 1
ATOM 1625 C CA . PRO A 1 200 ? -2.819 16.915 6.681 1.00 66.19 200 PRO A CA 1
ATOM 1626 C C . PRO A 1 200 ? -1.707 17.227 5.668 1.00 66.19 200 PRO A C 1
ATOM 1628 O O . PRO A 1 200 ? -1.335 18.384 5.509 1.00 66.19 200 PRO A O 1
ATOM 1631 N N . HIS A 1 201 ? -1.173 16.212 4.977 1.00 66.38 201 HIS A N 1
ATOM 1632 C CA . HIS A 1 201 ? -0.125 16.380 3.969 1.00 66.38 201 HIS A CA 1
ATOM 1633 C C . HIS A 1 201 ? -0.201 15.293 2.895 1.00 66.38 201 HIS A C 1
ATOM 1635 O O . HIS A 1 201 ? -0.142 14.107 3.220 1.00 66.38 201 HIS A O 1
ATOM 1641 N N . GLU A 1 202 ? -0.205 15.670 1.618 1.00 60.72 202 GLU A N 1
ATOM 1642 C CA . GLU A 1 202 ? 0.104 14.752 0.518 1.00 60.72 202 GLU A CA 1
ATOM 1643 C C . GLU A 1 202 ? 1.618 14.715 0.294 1.00 60.72 202 GLU A C 1
ATOM 1645 O O . GLU A 1 202 ? 2.222 15.665 -0.202 1.00 60.72 202 GLU A O 1
ATOM 1650 N N . LEU A 1 203 ? 2.265 13.605 0.651 1.00 64.94 203 LEU A N 1
ATOM 1651 C CA . LEU A 1 203 ? 3.671 13.405 0.310 1.00 64.94 203 LEU A CA 1
ATOM 1652 C C . LEU A 1 203 ? 3.774 12.895 -1.129 1.00 64.94 203 LEU A C 1
ATOM 1654 O O . LEU A 1 203 ? 3.796 11.685 -1.363 1.00 64.94 203 LEU A O 1
ATOM 1658 N N . LYS A 1 204 ? 3.874 13.814 -2.093 1.00 63.22 204 LYS A N 1
ATOM 1659 C CA . LYS A 1 204 ? 4.245 13.475 -3.472 1.00 63.22 204 LYS A CA 1
ATOM 1660 C C . LYS A 1 204 ? 5.764 13.372 -3.576 1.00 63.22 204 LYS A C 1
ATOM 1662 O O . LYS A 1 204 ? 6.498 14.292 -3.216 1.00 63.22 204 LYS A O 1
ATOM 1667 N N . THR A 1 205 ? 6.259 12.221 -4.025 1.00 67.56 205 THR A N 1
ATOM 1668 C CA . THR A 1 205 ? 7.657 12.111 -4.452 1.00 67.56 205 THR A CA 1
ATOM 1669 C C . THR A 1 205 ? 7.842 12.962 -5.704 1.00 67.56 205 THR A C 1
ATOM 1671 O O . THR A 1 205 ? 7.041 12.865 -6.623 1.00 67.56 205 THR A O 1
ATOM 1674 N N . ASN A 1 206 ? 8.878 13.800 -5.733 1.00 73.44 206 ASN A N 1
ATOM 1675 C CA . ASN A 1 206 ? 9.158 14.644 -6.890 1.00 73.44 206 ASN A CA 1
ATOM 1676 C C . ASN A 1 206 ? 9.709 13.786 -8.041 1.00 73.44 206 ASN A C 1
ATOM 1678 O O . ASN A 1 206 ? 10.869 13.374 -8.000 1.00 73.44 206 ASN A O 1
ATOM 1682 N N . HIS A 1 207 ? 8.861 13.479 -9.015 1.00 80.50 207 HIS A N 1
ATOM 1683 C CA . HIS A 1 207 ? 9.197 12.817 -10.272 1.00 80.50 207 HIS A CA 1
ATOM 1684 C C . HIS A 1 207 ? 8.188 13.233 -11.348 1.00 80.50 207 HIS A C 1
ATOM 1686 O O . HIS A 1 207 ? 7.125 13.771 -11.034 1.00 80.50 207 HIS A O 1
ATOM 1692 N N . GLN A 1 208 ? 8.525 12.990 -12.614 1.00 85.44 208 GLN A N 1
ATOM 1693 C CA . GLN A 1 208 ? 7.583 13.141 -13.722 1.00 85.44 208 GLN A CA 1
ATOM 1694 C C . GLN A 1 208 ? 6.433 12.133 -13.592 1.00 85.44 208 GLN A C 1
ATOM 1696 O O . GLN A 1 208 ? 6.454 11.251 -12.726 1.00 85.44 208 GLN A O 1
ATOM 1701 N N . HIS A 1 209 ? 5.424 12.255 -14.453 1.00 89.25 209 HIS A N 1
ATOM 1702 C CA . HIS A 1 209 ? 4.379 11.242 -14.543 1.00 89.25 209 HIS A CA 1
ATOM 1703 C C . HIS A 1 209 ? 5.009 9.856 -14.747 1.00 89.25 209 HIS A C 1
ATOM 1705 O O . HIS A 1 209 ? 5.944 9.711 -15.529 1.00 89.25 209 HIS A O 1
ATOM 1711 N N . TYR A 1 210 ? 4.536 8.847 -14.014 1.00 91.56 210 TYR A N 1
ATOM 1712 C CA . TYR A 1 210 ? 5.220 7.554 -13.924 1.00 91.56 210 TYR A CA 1
ATOM 1713 C C . TYR A 1 210 ? 5.403 6.875 -15.289 1.00 91.56 210 TYR A C 1
ATOM 1715 O O . TYR A 1 210 ? 6.390 6.171 -15.488 1.00 91.56 210 TYR A O 1
ATOM 1723 N N . SER A 1 211 ? 4.486 7.117 -16.230 1.00 90.31 211 SER A N 1
ATOM 1724 C CA . SER A 1 211 ? 4.536 6.534 -17.570 1.00 90.31 211 SER A CA 1
ATOM 1725 C C . SER A 1 211 ? 5.796 6.940 -18.346 1.00 90.31 211 SER A C 1
ATOM 1727 O O . SER A 1 211 ? 6.305 6.132 -19.115 1.00 90.31 211 SER A O 1
ATOM 1729 N N . THR A 1 212 ? 6.388 8.117 -18.086 1.00 91.69 212 THR A N 1
ATOM 1730 C CA . THR A 1 212 ? 7.593 8.587 -18.803 1.00 91.69 212 THR A CA 1
ATOM 1731 C C . THR A 1 212 ? 8.854 7.780 -18.492 1.00 91.69 212 THR A C 1
ATOM 1733 O O . THR A 1 212 ? 9.865 7.928 -19.177 1.00 91.69 212 THR A O 1
ATOM 1736 N N . TYR A 1 213 ? 8.817 6.931 -17.462 1.00 93.06 213 TYR A N 1
ATOM 1737 C CA . TYR A 1 213 ? 9.941 6.084 -17.068 1.00 93.06 213 TYR A CA 1
ATOM 1738 C C . TYR A 1 213 ? 9.911 4.697 -17.715 1.00 93.06 213 TYR A C 1
ATOM 1740 O O . TYR A 1 213 ? 10.898 3.969 -17.605 1.00 93.06 213 TYR A O 1
ATOM 1748 N N . TYR A 1 214 ? 8.808 4.320 -18.363 1.00 94.19 214 TYR A N 1
ATOM 1749 C CA . TYR A 1 214 ? 8.627 2.983 -18.911 1.00 94.19 214 TYR A CA 1
ATOM 1750 C C . TYR A 1 214 ? 8.892 2.927 -20.414 1.00 94.19 214 TYR A C 1
ATOM 1752 O O . TYR A 1 214 ? 8.556 3.823 -21.182 1.00 94.19 214 TYR A O 1
ATOM 1760 N N . THR A 1 215 ? 9.466 1.804 -20.825 1.00 94.06 215 THR A N 1
ATOM 1761 C CA . THR A 1 215 ? 9.422 1.294 -22.198 1.00 94.06 215 THR A CA 1
ATOM 1762 C C . THR A 1 215 ? 8.271 0.289 -22.318 1.00 94.06 215 THR A C 1
ATOM 1764 O O . THR A 1 215 ? 7.845 -0.246 -21.289 1.00 94.06 215 THR A O 1
ATOM 1767 N N . PRO A 1 216 ? 7.802 -0.057 -23.534 1.00 93.75 216 PRO A N 1
ATOM 1768 C CA . PRO A 1 216 ? 6.801 -1.117 -23.703 1.00 93.75 216 PRO A CA 1
ATOM 1769 C C . PRO A 1 216 ? 7.205 -2.438 -23.026 1.00 93.75 216 PRO A C 1
ATOM 1771 O O . PRO A 1 216 ? 6.386 -3.103 -22.399 1.00 93.75 216 PRO A O 1
ATOM 1774 N N . GLU A 1 217 ? 8.495 -2.777 -23.078 1.00 95.69 217 GLU A N 1
ATOM 1775 C CA . GLU A 1 217 ? 9.059 -3.963 -22.427 1.00 95.69 217 GLU A CA 1
ATOM 1776 C C . GLU A 1 217 ? 8.956 -3.900 -20.896 1.00 95.69 217 GLU A C 1
ATOM 1778 O O . GLU A 1 217 ? 8.395 -4.792 -20.263 1.00 95.69 217 GLU A O 1
ATOM 1783 N N . THR A 1 218 ? 9.461 -2.828 -20.279 1.00 96.19 218 THR A N 1
ATOM 1784 C CA . THR A 1 218 ? 9.449 -2.701 -18.811 1.00 96.19 218 THR A CA 1
ATOM 1785 C C . THR A 1 218 ? 8.039 -2.531 -18.255 1.00 96.19 218 THR A C 1
ATOM 1787 O O . THR A 1 218 ? 7.767 -2.981 -17.143 1.00 96.19 218 THR A O 1
ATOM 1790 N N . TRP A 1 219 ? 7.121 -1.950 -19.029 1.00 95.50 219 TRP A N 1
ATOM 1791 C CA . TRP A 1 219 ? 5.705 -1.924 -18.683 1.00 95.50 219 TRP A CA 1
ATOM 1792 C C . TRP A 1 219 ? 5.105 -3.324 -18.607 1.00 95.50 219 TRP A C 1
ATOM 1794 O O . TRP A 1 219 ? 4.469 -3.643 -17.604 1.00 95.50 219 TRP A O 1
ATOM 1804 N N . ALA A 1 220 ? 5.338 -4.160 -19.625 1.00 95.75 220 ALA A N 1
ATOM 1805 C CA . ALA A 1 220 ? 4.835 -5.531 -19.672 1.00 95.75 220 ALA A CA 1
ATOM 1806 C C . ALA A 1 220 ? 5.390 -6.384 -18.520 1.00 95.75 220 ALA A C 1
ATOM 1808 O O . ALA A 1 220 ? 4.657 -7.156 -17.905 1.00 95.75 220 ALA A O 1
ATOM 1809 N N . ILE A 1 221 ? 6.662 -6.187 -18.162 1.00 96.88 221 ILE A N 1
ATOM 1810 C CA . ILE A 1 221 ? 7.283 -6.855 -17.010 1.00 96.88 221 ILE A CA 1
ATOM 1811 C C . ILE A 1 221 ? 6.576 -6.476 -15.704 1.00 96.88 221 ILE A C 1
ATOM 1813 O O . ILE A 1 221 ? 6.279 -7.344 -14.883 1.00 96.88 221 ILE A O 1
ATOM 1817 N N . VAL A 1 222 ? 6.278 -5.189 -15.501 1.00 96.94 222 VAL A N 1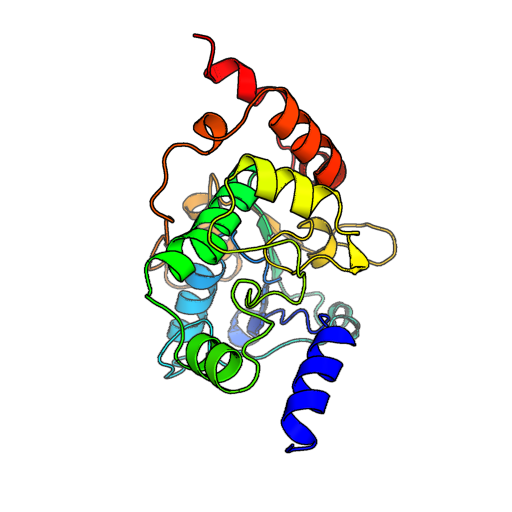
ATOM 1818 C CA . VAL A 1 222 ? 5.539 -4.728 -14.316 1.00 96.94 222 VAL A CA 1
ATOM 1819 C C . VAL A 1 222 ? 4.099 -5.241 -14.332 1.00 96.94 222 VAL A C 1
ATOM 1821 O O . VAL A 1 222 ? 3.626 -5.709 -13.296 1.00 96.94 222 VAL A O 1
ATOM 1824 N N . ALA A 1 223 ? 3.440 -5.244 -15.494 1.00 96.38 223 ALA A N 1
ATOM 1825 C CA . ALA A 1 223 ? 2.102 -5.807 -15.664 1.00 96.38 223 ALA A CA 1
ATOM 1826 C C . ALA A 1 223 ? 2.060 -7.275 -15.217 1.00 96.38 223 ALA A C 1
ATOM 1828 O O . ALA A 1 223 ? 1.221 -7.658 -14.408 1.00 96.38 223 ALA A O 1
ATOM 1829 N N . GLN A 1 224 ? 3.030 -8.079 -15.660 1.00 96.81 224 GLN A N 1
ATOM 1830 C CA . GLN A 1 224 ? 3.153 -9.477 -15.258 1.00 96.81 224 GLN A CA 1
ATOM 1831 C C . GLN A 1 224 ? 3.471 -9.616 -13.762 1.00 96.81 224 GLN A C 1
ATOM 1833 O O . GLN A 1 224 ? 2.837 -10.403 -13.059 1.00 96.81 224 GLN A O 1
ATOM 1838 N N . ARG A 1 225 ? 4.439 -8.846 -13.246 1.00 97.00 225 ARG A N 1
ATOM 1839 C CA . ARG A 1 225 ? 4.886 -8.936 -11.847 1.00 97.00 225 ARG A CA 1
ATOM 1840 C C . ARG A 1 225 ? 3.776 -8.607 -10.849 1.00 97.00 225 ARG A C 1
ATOM 1842 O O . ARG A 1 225 ? 3.764 -9.197 -9.766 1.00 97.00 225 ARG A O 1
ATOM 1849 N N . TYR A 1 226 ? 2.887 -7.681 -11.204 1.00 97.38 226 TYR A N 1
ATOM 1850 C CA . TYR A 1 226 ? 1.803 -7.181 -10.357 1.00 97.38 226 TYR A CA 1
ATOM 1851 C C . TYR A 1 226 ? 0.410 -7.508 -10.904 1.00 97.38 226 TYR A C 1
ATOM 1853 O O . TYR A 1 226 ? -0.559 -6.873 -10.497 1.00 97.38 226 TYR A O 1
ATOM 1861 N N . GLN A 1 227 ? 0.287 -8.516 -11.772 1.00 96.81 227 GLN A N 1
ATOM 1862 C CA . GLN A 1 227 ? -0.970 -8.883 -12.434 1.00 96.81 227 GLN A CA 1
ATOM 1863 C C . GLN A 1 227 ? -2.143 -8.987 -11.450 1.00 96.81 227 GLN A C 1
ATOM 1865 O O . GLN A 1 227 ? -3.211 -8.424 -11.671 1.00 96.81 227 GLN A O 1
ATOM 1870 N N . ARG A 1 228 ? -1.918 -9.638 -10.305 1.00 96.38 228 ARG A N 1
ATOM 1871 C CA . ARG A 1 228 ? -2.954 -9.809 -9.285 1.00 96.38 228 ARG A CA 1
ATOM 1872 C C . ARG A 1 228 ? -3.374 -8.497 -8.613 1.00 96.38 228 ARG A C 1
ATOM 1874 O O . ARG A 1 228 ? -4.537 -8.366 -8.255 1.00 96.38 228 ARG A O 1
ATOM 1881 N N . ASP A 1 229 ? -2.464 -7.536 -8.434 1.00 97.44 229 ASP A N 1
ATOM 1882 C CA . ASP A 1 229 ? -2.838 -6.200 -7.941 1.00 97.44 229 ASP A CA 1
ATOM 1883 C C . ASP A 1 229 ? -3.722 -5.485 -8.971 1.00 97.44 229 ASP A C 1
ATOM 1885 O O . ASP A 1 229 ? -4.709 -4.853 -8.609 1.00 97.44 229 ASP A O 1
ATOM 1889 N N . ILE A 1 230 ? -3.370 -5.596 -10.253 1.00 96.56 230 ILE A N 1
ATOM 1890 C CA . ILE A 1 230 ? -4.101 -4.961 -11.353 1.00 96.56 230 ILE A CA 1
ATOM 1891 C C . ILE A 1 230 ? -5.537 -5.491 -11.403 1.00 96.56 230 ILE A C 1
ATOM 1893 O O . ILE A 1 230 ? -6.484 -4.709 -11.369 1.00 96.56 230 ILE A O 1
ATOM 1897 N N . GLU A 1 231 ? -5.689 -6.816 -11.388 1.00 95.50 231 GLU A N 1
ATOM 1898 C CA . GLU A 1 231 ? -6.987 -7.495 -11.416 1.00 95.50 231 GLU A CA 1
ATOM 1899 C C . GLU A 1 231 ? -7.834 -7.190 -10.171 1.00 95.50 231 GLU A C 1
ATOM 1901 O O . GLU A 1 231 ? -9.006 -6.839 -10.293 1.00 95.50 231 GLU A O 1
ATOM 1906 N N . LEU A 1 232 ? -7.259 -7.300 -8.966 1.00 95.94 232 LEU A N 1
ATOM 1907 C CA . LEU A 1 232 ? -8.014 -7.121 -7.718 1.00 95.94 232 LEU A CA 1
ATOM 1908 C C . LEU A 1 232 ? -8.447 -5.676 -7.471 1.00 95.94 232 LEU A C 1
ATOM 1910 O O . LEU A 1 232 ? -9.460 -5.460 -6.807 1.00 95.94 232 LEU A O 1
ATOM 1914 N N . PHE A 1 233 ? -7.673 -4.698 -7.944 1.00 95.75 233 PHE A N 1
ATOM 1915 C CA . PHE A 1 233 ? -7.911 -3.282 -7.650 1.00 95.75 233 PHE A CA 1
ATOM 1916 C C . PHE A 1 233 ? -8.448 -2.493 -8.845 1.00 95.75 233 PHE A C 1
ATOM 1918 O O . PHE A 1 233 ? -8.635 -1.283 -8.723 1.00 95.75 233 PHE A O 1
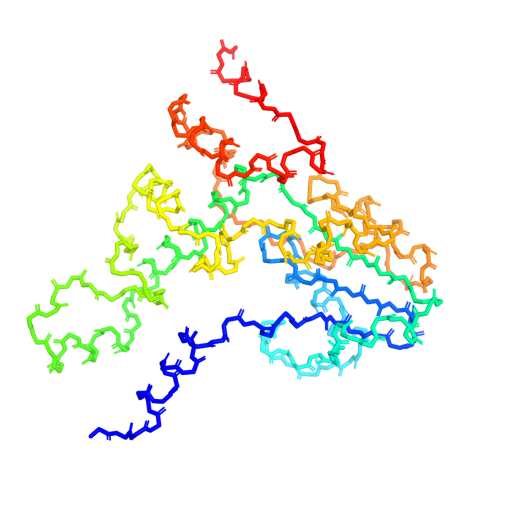ATOM 1925 N N . GLY A 1 234 ? -8.730 -3.165 -9.965 1.00 94.50 234 GLY A N 1
ATOM 1926 C CA . GLY A 1 234 ? -9.362 -2.562 -11.136 1.00 94.50 234 GLY A CA 1
ATOM 1927 C C . GLY A 1 234 ? -8.474 -1.547 -11.851 1.00 94.50 234 GLY A C 1
ATOM 1928 O O . GLY A 1 234 ? -8.970 -0.512 -12.286 1.00 94.50 234 GLY A O 1
ATOM 1929 N N . TYR A 1 235 ? -7.168 -1.814 -11.936 1.00 93.00 235 TYR A N 1
ATOM 1930 C CA . TYR A 1 235 ? -6.263 -0.989 -12.737 1.00 93.00 235 TYR A CA 1
ATOM 1931 C C . TYR A 1 235 ? -6.280 -1.430 -14.202 1.00 93.00 235 TYR A C 1
ATOM 1933 O O . TYR A 1 235 ? -6.397 -2.619 -14.496 1.00 93.00 235 TYR A O 1
ATOM 1941 N N . ASP A 1 236 ? -6.138 -0.469 -15.112 1.00 84.12 236 ASP A N 1
ATOM 1942 C CA . ASP A 1 236 ? -6.049 -0.730 -16.547 1.00 84.12 236 ASP A CA 1
ATOM 1943 C C . ASP A 1 236 ? -4.593 -1.013 -16.958 1.00 84.12 236 ASP A C 1
ATOM 1945 O O . ASP A 1 236 ? -3.652 -0.402 -16.446 1.00 84.12 236 ASP A O 1
ATOM 1949 N N . GLN A 1 237 ? -4.401 -1.966 -17.869 1.00 71.94 237 GLN A N 1
ATOM 1950 C CA . GLN A 1 237 ? -3.099 -2.289 -18.454 1.00 71.94 237 GLN A CA 1
ATOM 1951 C C . GLN A 1 237 ? -2.784 -1.441 -19.694 1.00 71.94 237 GLN A C 1
ATOM 1953 O O . GLN A 1 237 ? -1.611 -1.345 -20.069 1.00 71.94 237 GLN A O 1
ATOM 1958 N N . ASP A 1 238 ? -3.794 -0.801 -20.289 1.00 61.41 238 ASP A N 1
ATOM 1959 C CA . ASP A 1 238 ? -3.706 -0.090 -21.569 1.00 61.41 238 ASP A CA 1
ATOM 1960 C C . ASP A 1 238 ? -3.354 1.407 -21.434 1.00 61.41 238 ASP A C 1
ATOM 1962 O O . ASP A 1 238 ? -3.221 2.114 -22.440 1.00 61.41 238 ASP A O 1
ATOM 1966 N N . ASP A 1 239 ? -3.102 1.889 -20.209 1.00 62.34 239 ASP A N 1
ATOM 1967 C CA . ASP A 1 239 ? -2.735 3.285 -19.892 1.00 62.34 239 ASP A CA 1
ATOM 1968 C C . ASP A 1 239 ? -1.462 3.788 -20.619 1.00 62.34 239 ASP A C 1
ATOM 1970 O O . ASP A 1 239 ? -1.222 4.996 -20.714 1.00 62.34 239 ASP A O 1
ATOM 1974 N N . LEU A 1 240 ? -0.640 2.893 -21.188 1.00 56.34 240 LEU A N 1
ATOM 1975 C CA . LEU A 1 240 ? 0.512 3.262 -22.027 1.00 56.34 240 LEU A CA 1
ATOM 1976 C C . LEU A 1 240 ? 0.141 4.048 -23.288 1.00 56.34 240 LEU A C 1
ATOM 1978 O O . LEU A 1 240 ? 0.975 4.802 -23.794 1.00 56.34 240 LEU A O 1
ATOM 1982 N N . ASN A 1 241 ? -1.079 3.882 -23.804 1.00 47.84 241 ASN A N 1
ATOM 1983 C CA . ASN A 1 241 ? -1.507 4.516 -25.054 1.00 47.84 241 ASN A CA 1
ATOM 1984 C C . ASN A 1 241 ? -1.658 6.046 -24.946 1.00 47.84 241 ASN A C 1
ATOM 1986 O O . ASN A 1 241 ? -1.885 6.714 -25.948 1.00 47.84 241 ASN A O 1
ATOM 1990 N N . ILE A 1 242 ? -1.473 6.621 -23.753 1.00 47.97 242 ILE A N 1
ATOM 1991 C CA . ILE A 1 242 ? -1.478 8.073 -23.514 1.00 47.97 242 ILE A CA 1
ATOM 1992 C C . ILE A 1 242 ? -0.109 8.714 -23.859 1.00 47.97 242 ILE A C 1
ATOM 1994 O O . ILE A 1 242 ? 0.039 9.932 -23.837 1.00 47.97 242 ILE A O 1
ATOM 1998 N N . LEU A 1 243 ? 0.914 7.922 -24.211 1.00 44.50 243 LEU A N 1
ATOM 1999 C CA . LEU A 1 243 ? 2.251 8.419 -24.585 1.00 44.50 243 LEU A CA 1
ATOM 2000 C C . LEU A 1 243 ? 2.510 8.515 -26.098 1.00 44.50 243 LEU A C 1
ATOM 2002 O O . LEU A 1 243 ? 3.589 8.953 -26.498 1.00 44.50 243 LEU A O 1
ATOM 2006 N N . SER A 1 244 ? 1.556 8.103 -26.934 1.00 37.84 244 SER A N 1
ATOM 2007 C CA . SER A 1 244 ? 1.667 8.111 -28.401 1.00 37.84 244 SER A CA 1
ATOM 2008 C C . SER A 1 244 ? 0.739 9.119 -29.097 1.00 37.84 244 SER A C 1
ATOM 2010 O O . SER A 1 244 ? 0.663 9.108 -30.327 1.00 37.84 244 SER A O 1
ATOM 2012 N N . SER A 1 245 ? 0.075 10.001 -28.340 1.00 32.81 245 SER A N 1
ATOM 2013 C CA . SER A 1 245 ? -0.770 11.097 -28.846 1.00 32.81 245 SER A CA 1
ATOM 2014 C C . SER A 1 245 ? -0.119 12.466 -28.696 1.00 32.81 245 SER A C 1
ATOM 2016 O O . SER A 1 245 ? 0.295 12.771 -27.553 1.00 32.81 245 SER A O 1
#

Foldseek 3Di:
DPPVVVVVVVVVQVPLDPQFWAADVLLLATERQAPQLCSQLVLVVVCVVVVPDDPGSVPDDGDGDDPVCLVVRPPGAYEYEDEDLLVLLVSLCCVQQVVVVVVPDDVVNVVVCVVDVVCVAADGPQPDSQRHNPDASLSSLVSLLPQDLVRHNSSNRAPLVRAADPVSDGNGPYYHYSVCVLVSQLVVCVVRVPPDSGRPDDDDRDDDDSLVRDDPVSLVSSCVSHVVSCVVVVNDSPVNVVVVD

Secondary structure (DSSP, 8-state):
--HHHHHHHHHHHH-------EEEGGGTEEEE--TTSSHHHHHHHHHHHTT---S-TTT----B--GGGGGG-TTSEEEEEE--HHHHHHHHHIIIIIHHHHS---HHHHHHHHH-GGGTT---SSS-TT--TT--HHHHHHHHHHS-GGG--TTTS-GGGGTB-TTS-B--SEEEEGGGHHHHHHHHHHHHT-S-SS-S-----S-S-GGGG--HHHHHHHHHHTHHHHHHHT--S-GGGGG--

Radius of gyration: 19.3 Å; chains: 1; bounding box: 56×35×50 Å

pLDDT: mean 78.49, std 20.2, range [31.08, 97.56]

Sequence (245 aa):
MSNKLVQKISLRLQGYDSLKDVVIHEYKVIYFVIPKVASSSVKTLFKNLLDIDSPSPHTTKFPTLDRHKLSEYPDYLKFCFVRNPWDRLVSCYFSKIKKDYNLNIDTRVRLAQLLQPSLSGKVSWLPYPVINSQMSFTEFVYAVADIPESKADKHFRSQYTFITDSEGKLIPDFIGHFETLNADFATIVQKIGLPTPNLPHELKTNHQHYSTYYTPETWAIVAQRYQRDIELFGYDQDDLNILSS